Protein AF-A0A963SAZ4-F1 (afdb_monomer_lite)

Radius of gyration: 46.98 Å; chains: 1; bounding box: 91×66×140 Å

Secondary structure (DSSP, 8-state):
------------------------------------------THHHHHHHHHHHHHHHHHHHHHHHHHHHHHHTT---BTTB---HHHHHHHHHHHHHHHHHHHHHHHHHHHHHHH-TT--HHHHHHHHHHHHHHHHHHHHHHHHHHTT---HHHHHHHHHHHHHHHHHHHHHHHHHHHHHHHHHHT-S-TT-EEEEE-TTS-EEEEEEEEE-SSEEEEEETT--EEEEEGGGGT--

Structure (mmCIF, N/CA/C/O backbone):
data_AF-A0A963SAZ4-F1
#
_entry.id   AF-A0A963SAZ4-F1
#
loop_
_atom_site.group_PDB
_atom_site.id
_atom_site.type_symbol
_atom_site.label_atom_id
_atom_site.label_alt_id
_atom_site.label_comp_id
_atom_site.label_asym_id
_atom_site.label_entity_id
_atom_site.label_seq_id
_atom_site.pdbx_PDB_ins_code
_atom_site.Cartn_x
_atom_site.Cartn_y
_atom_site.Cartn_z
_atom_site.occupancy
_atom_site.B_iso_or_equiv
_atom_site.auth_seq_id
_atom_site.auth_comp_id
_atom_site.auth_asym_id
_atom_site.auth_atom_id
_atom_site.pdbx_PDB_model_num
ATOM 1 N N . MET A 1 1 ? 64.358 -54.069 -28.841 1.00 47.09 1 MET A N 1
ATOM 2 C CA . MET A 1 1 ? 63.317 -53.966 -29.883 1.00 47.09 1 MET A CA 1
ATOM 3 C C . MET A 1 1 ? 63.668 -52.746 -30.737 1.00 47.09 1 MET A C 1
ATOM 5 O O . MET A 1 1 ? 63.180 -51.672 -30.444 1.00 47.09 1 MET A O 1
ATOM 9 N N . THR A 1 2 ? 64.732 -52.710 -31.548 1.00 40.28 2 THR A N 1
ATOM 10 C CA . THR A 1 2 ? 65.017 -53.448 -32.803 1.00 40.28 2 THR A CA 1
ATOM 11 C C . THR A 1 2 ? 63.857 -53.400 -33.809 1.00 40.28 2 THR A C 1
ATOM 13 O O . THR A 1 2 ? 62.878 -54.122 -33.651 1.00 40.28 2 THR A O 1
ATOM 16 N N . THR A 1 3 ? 64.027 -52.516 -34.804 1.00 54.84 3 THR A N 1
ATOM 17 C CA . THR A 1 3 ? 63.457 -52.432 -36.178 1.00 54.84 3 THR A CA 1
ATOM 18 C C . THR A 1 3 ? 63.506 -53.792 -36.920 1.00 54.84 3 THR A C 1
ATOM 20 O O . THR A 1 3 ? 64.166 -54.679 -36.367 1.00 54.84 3 THR A O 1
ATOM 23 N N . PRO A 1 4 ? 62.900 -54.041 -38.123 1.00 57.84 4 PRO A N 1
ATOM 24 C CA . PRO A 1 4 ? 62.828 -53.205 -39.361 1.00 57.84 4 PRO A CA 1
ATOM 25 C C . PRO A 1 4 ? 61.492 -53.349 -40.173 1.00 57.84 4 PRO A C 1
ATOM 27 O O . PRO A 1 4 ? 60.548 -53.929 -39.653 1.00 57.84 4 PRO A O 1
ATOM 30 N N . THR A 1 5 ? 61.227 -52.736 -41.351 1.00 42.78 5 THR A N 1
ATOM 31 C CA . THR A 1 5 ? 61.651 -53.172 -42.717 1.00 42.78 5 THR A CA 1
ATOM 32 C C . THR A 1 5 ? 60.998 -52.292 -43.834 1.00 42.78 5 THR A C 1
ATOM 34 O O . THR A 1 5 ? 59.789 -52.348 -44.018 1.00 42.78 5 THR A O 1
ATOM 37 N N . THR A 1 6 ? 61.764 -51.384 -44.471 1.00 52.12 6 THR A N 1
ATOM 38 C CA . THR A 1 6 ? 62.226 -51.250 -45.905 1.00 52.12 6 THR A CA 1
ATOM 39 C C . THR A 1 6 ? 61.482 -52.056 -47.034 1.00 52.12 6 THR A C 1
ATOM 41 O O . THR A 1 6 ? 60.944 -53.104 -46.708 1.00 52.12 6 THR A O 1
ATOM 44 N N . PRO A 1 7 ? 61.628 -51.808 -48.375 1.00 58.62 7 PRO A N 1
ATOM 45 C CA . PRO A 1 7 ? 61.302 -50.652 -49.267 1.00 58.62 7 PRO A CA 1
ATOM 46 C C . PRO A 1 7 ? 60.705 -51.012 -50.696 1.00 58.62 7 PRO A C 1
ATOM 48 O O . PRO A 1 7 ? 60.708 -52.177 -51.065 1.00 58.62 7 PRO A O 1
ATOM 51 N N . ALA A 1 8 ? 60.336 -49.987 -51.513 1.00 37.91 8 ALA A N 1
ATOM 52 C CA . ALA A 1 8 ? 60.405 -49.805 -53.015 1.00 37.91 8 ALA A CA 1
ATOM 53 C C . ALA A 1 8 ? 59.849 -50.888 -54.019 1.00 37.91 8 ALA A C 1
ATOM 55 O O . ALA A 1 8 ? 59.432 -51.936 -53.540 1.00 37.91 8 ALA A O 1
ATOM 56 N N . PRO A 1 9 ? 59.862 -50.749 -55.391 1.00 55.75 9 PRO A N 1
ATOM 57 C CA . PRO A 1 9 ? 60.123 -49.625 -56.342 1.00 55.75 9 PRO A CA 1
ATOM 58 C C . PRO A 1 9 ? 59.176 -49.517 -57.611 1.00 55.75 9 PRO A C 1
ATOM 60 O O . PRO A 1 9 ? 58.263 -50.309 -57.795 1.00 55.75 9 PRO A O 1
ATOM 63 N N . GLU A 1 10 ? 59.483 -48.539 -58.494 1.00 39.69 10 GLU A N 1
ATOM 64 C CA . GLU A 1 10 ? 59.495 -48.541 -59.996 1.00 39.69 10 GLU A CA 1
ATOM 65 C C . GLU A 1 10 ? 58.257 -48.476 -60.950 1.00 39.69 10 GLU A C 1
ATOM 67 O O . GLU A 1 10 ? 57.459 -49.395 -61.058 1.00 39.69 10 GLU A O 1
ATOM 72 N N . ALA A 1 11 ? 58.273 -47.396 -61.765 1.00 34.91 11 ALA A N 1
ATOM 73 C CA . ALA A 1 11 ? 58.298 -47.295 -63.249 1.00 34.91 11 ALA A CA 1
ATOM 74 C C . ALA A 1 11 ? 57.131 -47.718 -64.183 1.00 34.91 11 ALA A C 1
ATOM 76 O O . ALA A 1 11 ? 56.760 -48.881 -64.259 1.00 34.91 11 ALA A O 1
ATOM 77 N N . ALA A 1 12 ? 56.705 -46.754 -65.02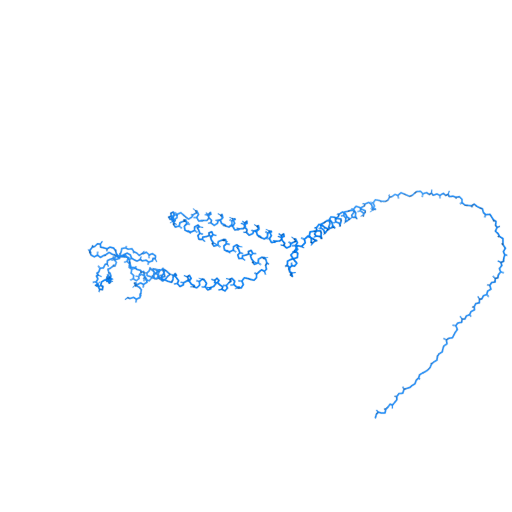8 1.00 39.31 12 ALA A N 1
ATOM 78 C CA . ALA A 1 12 ? 56.595 -46.775 -66.514 1.00 39.31 12 ALA A CA 1
ATOM 79 C C . ALA A 1 12 ? 55.782 -45.521 -66.954 1.00 39.31 12 ALA A C 1
ATOM 81 O O . ALA A 1 12 ? 54.701 -45.305 -66.421 1.00 39.31 12 ALA A O 1
ATOM 82 N N . SER A 1 13 ? 56.239 -44.533 -67.738 1.00 34.50 13 SER A N 1
ATOM 83 C CA . SER A 1 13 ? 56.888 -44.481 -69.067 1.00 34.50 13 SER A CA 1
ATOM 84 C C . SER A 1 13 ? 55.965 -44.842 -70.243 1.00 34.50 13 SER A C 1
ATOM 86 O O . SER A 1 13 ? 55.516 -45.977 -70.337 1.00 34.50 13 SER A O 1
ATOM 88 N N . GLY A 1 14 ? 55.781 -43.880 -71.163 1.00 33.53 14 GLY A N 1
ATOM 89 C CA . GLY A 1 14 ? 55.116 -43.988 -72.478 1.00 33.53 14 GLY A CA 1
ATOM 90 C C . GLY A 1 14 ? 54.009 -42.929 -72.630 1.00 33.53 14 GLY A C 1
ATOM 91 O O . GLY A 1 14 ? 53.162 -42.826 -71.758 1.00 33.53 14 GLY A O 1
ATOM 92 N N . GLU A 1 15 ? 53.924 -42.066 -73.643 1.00 38.88 15 GLU A N 1
ATOM 93 C CA . GLU A 1 15 ? 54.583 -42.005 -74.947 1.00 38.88 15 GLU A CA 1
ATOM 94 C C . GLU A 1 15 ? 54.324 -40.596 -75.542 1.00 38.88 15 GLU A C 1
ATOM 96 O O . GLU A 1 15 ? 53.227 -40.051 -75.409 1.00 38.88 15 GLU A O 1
ATOM 101 N N . GLN A 1 16 ? 55.345 -39.982 -76.147 1.00 39.91 16 GLN A N 1
ATOM 102 C CA . GLN A 1 16 ? 55.233 -38.807 -77.027 1.00 39.91 16 GLN A CA 1
ATOM 103 C C . GLN A 1 16 ? 55.136 -39.265 -78.495 1.00 39.91 16 GLN A C 1
ATOM 105 O O . GLN A 1 16 ? 55.414 -40.425 -78.775 1.00 39.91 16 GLN A O 1
ATOM 110 N N . LEU A 1 17 ? 54.904 -38.291 -79.395 1.00 38.62 17 LEU A N 1
ATOM 111 C CA . LEU A 1 17 ? 55.016 -38.285 -80.872 1.00 38.62 17 LEU A CA 1
ATOM 112 C C . LEU A 1 17 ? 53.652 -38.412 -81.597 1.00 38.62 17 LEU A C 1
ATOM 114 O O . LEU A 1 17 ? 52.814 -39.205 -81.207 1.00 38.62 17 LEU A O 1
ATOM 118 N N . HIS A 1 18 ? 53.312 -37.626 -82.627 1.00 37.19 18 HIS A N 1
ATOM 119 C CA . HIS A 1 18 ? 54.153 -37.076 -83.692 1.00 37.19 18 HIS A CA 1
ATOM 120 C C . HIS A 1 18 ? 53.628 -35.755 -84.289 1.00 37.19 18 HIS A C 1
ATOM 122 O O . HIS A 1 18 ? 52.427 -35.513 -84.382 1.00 37.19 18 HIS A O 1
ATOM 128 N N . ALA A 1 19 ? 54.586 -34.956 -84.764 1.00 36.12 19 ALA A N 1
ATOM 129 C CA . ALA A 1 19 ? 54.438 -33.834 -85.682 1.00 36.12 19 ALA A CA 1
ATOM 130 C C . ALA A 1 19 ? 54.403 -34.281 -87.160 1.00 36.12 19 ALA A C 1
ATOM 132 O O . ALA A 1 19 ? 54.957 -35.326 -87.503 1.00 36.12 19 ALA A O 1
ATOM 133 N N . GLY A 1 20 ? 53.837 -33.424 -88.014 1.00 34.16 20 GLY A N 1
ATOM 134 C CA . GLY A 1 20 ? 53.815 -33.492 -89.483 1.00 34.16 20 GLY A CA 1
ATOM 135 C C . GLY A 1 20 ? 52.463 -32.955 -89.973 1.00 34.16 20 GLY A C 1
ATOM 136 O O . GLY A 1 20 ? 51.440 -33.344 -89.436 1.00 34.16 20 GLY A O 1
ATOM 137 N N . ASP A 1 21 ? 52.324 -32.034 -90.917 1.00 37.12 21 ASP A N 1
ATOM 138 C CA . ASP A 1 21 ? 53.234 -31.567 -91.949 1.00 37.12 21 ASP A CA 1
ATOM 139 C C . ASP A 1 21 ? 52.743 -30.195 -92.460 1.00 37.12 21 ASP A C 1
ATOM 141 O O . ASP A 1 21 ? 51.597 -29.793 -92.240 1.00 37.12 21 ASP A O 1
ATOM 145 N N . THR A 1 22 ? 53.631 -29.461 -93.117 1.00 34.94 22 THR A N 1
ATOM 146 C CA . THR A 1 22 ? 53.436 -28.082 -93.581 1.00 34.94 22 THR A CA 1
ATOM 147 C C . THR A 1 22 ? 52.853 -28.079 -94.994 1.00 34.94 22 THR A C 1
ATOM 149 O O . THR A 1 22 ? 53.453 -28.664 -95.888 1.00 34.94 22 THR A O 1
ATOM 152 N N . VAL A 1 23 ? 51.756 -27.354 -95.246 1.00 40.22 23 VAL A N 1
ATOM 153 C CA . VAL A 1 23 ? 51.350 -26.971 -96.613 1.00 40.22 23 VAL A CA 1
ATOM 154 C C . VAL A 1 23 ? 50.920 -25.503 -96.639 1.00 40.22 23 VAL A C 1
ATOM 156 O O . VAL A 1 23 ? 49.977 -25.084 -95.974 1.00 40.22 23 VAL A O 1
ATOM 159 N N . THR A 1 24 ? 51.655 -24.714 -97.416 1.00 35.72 24 THR A N 1
ATOM 160 C CA . THR A 1 24 ? 51.358 -23.332 -97.817 1.00 35.72 24 THR A CA 1
ATOM 161 C C . THR A 1 24 ? 50.343 -23.323 -98.971 1.00 35.72 24 THR A C 1
ATOM 163 O O . THR A 1 24 ? 50.447 -24.197 -99.827 1.00 35.72 24 THR A O 1
ATOM 166 N N . LEU A 1 25 ? 49.424 -22.336 -99.033 1.00 34.00 25 LEU A N 1
ATOM 167 C CA . LEU A 1 25 ? 49.160 -21.438 -100.191 1.00 34.00 25 LEU A CA 1
ATOM 168 C C . LEU A 1 25 ? 47.790 -20.694 -100.122 1.00 34.00 25 LEU A C 1
ATOM 170 O O . LEU A 1 25 ? 46.740 -21.320 -100.139 1.00 34.00 25 LEU A O 1
ATOM 174 N N . VAL A 1 26 ? 47.875 -19.349 -100.183 1.00 38.34 26 VAL A N 1
ATOM 175 C CA . VAL A 1 26 ? 46.987 -18.348 -100.848 1.00 38.34 26 VAL A CA 1
ATOM 176 C C . VAL A 1 26 ? 45.568 -18.041 -100.283 1.00 38.34 26 VAL A C 1
ATOM 178 O O . VAL A 1 26 ? 44.769 -18.950 -100.093 1.00 38.34 26 VAL A O 1
ATOM 181 N N . PRO A 1 27 ? 45.185 -16.747 -100.114 1.00 48.34 27 PRO A N 1
ATOM 182 C CA . PRO A 1 27 ? 43.807 -16.306 -99.833 1.00 48.34 27 PRO A CA 1
ATOM 183 C C . PRO A 1 27 ? 43.088 -15.791 -101.100 1.00 48.34 27 PRO A C 1
ATOM 185 O O . PRO A 1 27 ? 43.731 -15.102 -101.884 1.00 48.34 27 PRO A O 1
ATOM 188 N N . THR A 1 28 ? 41.778 -16.036 -101.299 1.00 32.78 28 THR A N 1
ATOM 189 C CA . THR A 1 28 ? 40.857 -15.225 -102.158 1.00 32.78 28 THR A CA 1
ATOM 190 C C . THR A 1 28 ? 39.375 -15.641 -101.976 1.00 32.78 28 THR A C 1
ATOM 192 O O . THR A 1 28 ? 39.077 -16.827 -102.053 1.00 32.78 28 THR A O 1
ATOM 195 N N . GLY A 1 29 ? 38.460 -14.657 -101.848 1.00 34.50 29 GLY A N 1
ATOM 196 C CA . GLY A 1 29 ? 36.994 -14.754 -102.079 1.00 34.50 29 GLY A CA 1
ATOM 197 C C . GLY A 1 29 ? 36.144 -14.837 -100.796 1.00 34.50 29 GLY A C 1
ATOM 198 O O . GLY A 1 29 ? 36.180 -15.861 -100.132 1.00 34.50 29 GLY A O 1
ATOM 199 N N . THR A 1 30 ? 35.544 -13.769 -100.249 1.00 30.78 30 THR A N 1
ATOM 200 C CA . THR A 1 30 ? 34.380 -12.938 -100.666 1.00 30.78 30 THR A CA 1
ATOM 201 C C . THR A 1 30 ? 32.999 -13.568 -100.377 1.00 30.78 30 THR A C 1
ATOM 203 O O . THR A 1 30 ? 32.677 -14.626 -100.899 1.00 30.78 30 THR A O 1
ATOM 206 N N . GLU A 1 31 ? 32.198 -12.811 -99.605 1.00 34.88 31 GLU A N 1
ATOM 207 C CA . GLU A 1 31 ? 30.725 -12.815 -99.432 1.00 34.88 31 GLU A CA 1
ATOM 208 C C . GLU A 1 31 ? 30.022 -13.857 -98.531 1.00 34.88 31 GLU A C 1
ATOM 210 O O . GLU A 1 31 ? 29.888 -15.029 -98.858 1.00 34.88 31 GLU A O 1
ATOM 215 N N . SER A 1 32 ? 29.415 -13.363 -97.439 1.00 36.56 32 SER A N 1
ATOM 216 C CA . SER A 1 32 ? 28.204 -13.943 -96.833 1.00 36.56 32 SER A CA 1
ATOM 217 C C . SER A 1 32 ? 27.354 -12.831 -96.204 1.00 36.56 32 SER A C 1
ATOM 219 O O . SER A 1 32 ? 27.665 -12.323 -95.126 1.00 36.56 32 SER A O 1
ATOM 221 N N . ALA A 1 33 ? 26.296 -12.434 -96.913 1.00 37.09 33 ALA A N 1
ATOM 222 C CA . ALA A 1 33 ? 25.300 -11.456 -96.488 1.00 37.09 33 ALA A CA 1
ATOM 223 C C . ALA A 1 33 ? 24.267 -12.062 -95.517 1.00 37.09 33 ALA A C 1
ATOM 225 O O . ALA A 1 33 ? 23.940 -13.245 -95.574 1.00 37.09 33 ALA A O 1
ATOM 226 N N . ALA A 1 34 ? 23.772 -11.208 -94.623 1.00 32.22 34 ALA A N 1
ATOM 227 C CA . ALA A 1 34 ? 22.877 -11.500 -93.513 1.00 32.22 34 ALA A CA 1
ATOM 228 C C . ALA A 1 34 ? 21.416 -11.771 -93.923 1.00 32.22 34 ALA A C 1
ATOM 230 O O . ALA A 1 34 ? 20.885 -11.122 -94.822 1.00 32.22 34 ALA A O 1
ATOM 231 N N . ALA A 1 35 ? 20.738 -12.635 -93.162 1.00 32.94 35 ALA A N 1
ATOM 232 C CA . ALA A 1 35 ? 19.283 -12.638 -93.013 1.00 32.94 35 ALA A CA 1
ATOM 233 C C . ALA A 1 35 ? 18.898 -13.194 -91.627 1.00 32.94 35 ALA A C 1
ATOM 235 O O . ALA A 1 35 ? 19.229 -14.329 -91.292 1.00 32.94 35 ALA A O 1
ATOM 236 N N . THR A 1 36 ? 18.194 -12.389 -90.829 1.00 35.84 36 THR A N 1
ATOM 237 C CA . THR A 1 36 ? 17.643 -12.739 -89.506 1.00 35.84 36 THR A CA 1
ATOM 238 C C . THR A 1 36 ? 16.126 -12.934 -89.617 1.00 35.84 36 THR A C 1
ATOM 240 O O . THR A 1 36 ? 15.486 -12.102 -90.261 1.00 35.84 36 THR A O 1
ATOM 243 N N . PRO A 1 37 ? 15.510 -13.921 -88.937 1.00 46.91 37 PRO A N 1
ATOM 244 C CA . PRO A 1 37 ? 14.087 -13.875 -88.612 1.00 46.91 37 PRO A CA 1
ATOM 245 C C . PRO A 1 37 ? 13.831 -13.704 -87.100 1.00 46.91 37 PRO A C 1
ATOM 247 O O . PRO A 1 37 ? 14.569 -14.202 -86.253 1.00 46.91 37 PRO A O 1
ATOM 250 N N . VAL A 1 38 ? 12.758 -12.979 -86.781 1.00 46.25 38 VAL A N 1
ATOM 251 C CA . VAL A 1 38 ? 12.212 -12.696 -85.437 1.00 46.25 38 VAL A CA 1
ATOM 252 C C . VAL A 1 38 ? 11.462 -13.924 -84.874 1.00 46.25 38 VAL A C 1
ATOM 254 O O . VAL A 1 38 ? 10.718 -14.531 -85.646 1.00 46.25 38 VAL A O 1
ATOM 257 N N . PRO A 1 39 ? 11.538 -14.263 -83.564 1.00 54.34 39 PRO A N 1
ATOM 258 C CA . PRO A 1 39 ? 10.622 -15.220 -82.938 1.00 54.34 39 PRO A CA 1
ATOM 259 C C . PRO A 1 39 ? 9.605 -14.569 -81.975 1.00 54.34 39 PRO A C 1
ATOM 261 O O . PRO A 1 39 ? 9.863 -13.549 -81.340 1.00 54.34 39 PRO A O 1
ATOM 264 N N . ALA A 1 40 ? 8.427 -15.194 -81.892 1.00 45.47 40 ALA A N 1
ATOM 265 C CA . ALA A 1 40 ? 7.276 -14.832 -81.066 1.00 45.47 40 ALA A CA 1
ATOM 266 C C . ALA A 1 40 ? 7.450 -15.219 -79.577 1.00 45.47 40 ALA A C 1
ATOM 268 O O . ALA A 1 40 ? 8.011 -16.269 -79.273 1.00 45.47 40 ALA A O 1
ATOM 269 N N . ALA A 1 41 ? 6.935 -14.386 -78.662 1.00 42.75 41 ALA A N 1
ATOM 270 C CA . ALA A 1 41 ? 7.043 -14.530 -77.202 1.00 42.75 41 ALA A CA 1
ATOM 271 C C . ALA A 1 41 ? 5.968 -15.453 -76.581 1.00 42.75 41 ALA A C 1
ATOM 273 O O . ALA A 1 41 ? 4.827 -15.488 -77.047 1.00 42.75 41 ALA A O 1
ATOM 274 N N . SER A 1 42 ? 6.325 -16.159 -75.496 1.00 38.84 42 SER A N 1
ATOM 275 C CA . SER A 1 42 ? 5.473 -17.126 -74.772 1.00 38.84 42 SER A CA 1
ATOM 276 C C . SER A 1 42 ? 4.947 -16.550 -73.434 1.00 38.84 42 SER A C 1
ATOM 278 O O . SER A 1 42 ? 5.688 -15.840 -72.759 1.00 38.84 42 SER A O 1
ATOM 280 N N . PRO A 1 43 ? 3.721 -16.871 -72.958 1.00 54.88 43 PRO A N 1
ATOM 281 C CA . PRO A 1 43 ? 3.082 -16.204 -71.802 1.00 54.88 43 PRO A CA 1
ATOM 282 C C . PRO A 1 43 ? 3.702 -16.460 -70.412 1.00 54.88 43 PRO A C 1
ATOM 284 O O . PRO A 1 43 ? 3.299 -15.820 -69.441 1.00 54.88 43 PRO A O 1
ATOM 287 N N . SER A 1 44 ? 4.642 -17.399 -70.278 1.00 54.25 44 SER A N 1
ATOM 288 C CA . SER A 1 44 ? 5.244 -17.788 -68.993 1.00 54.25 44 SER A CA 1
ATOM 289 C C . SER A 1 44 ? 6.369 -16.860 -68.520 1.00 54.25 44 SER A C 1
ATOM 291 O O . SER A 1 44 ? 6.613 -16.790 -67.318 1.00 54.25 44 SER A O 1
ATOM 293 N N . GLU A 1 45 ? 7.020 -16.114 -69.419 1.00 57.62 45 GLU A N 1
ATOM 294 C CA . GLU A 1 45 ? 8.070 -15.144 -69.056 1.00 57.62 45 GLU A CA 1
ATOM 295 C C . GLU A 1 45 ? 7.502 -13.953 -68.273 1.00 57.62 45 GLU A C 1
ATOM 297 O O . GLU A 1 45 ? 8.101 -13.512 -67.295 1.00 57.62 45 GLU A O 1
ATOM 302 N N . ASN A 1 46 ? 6.291 -13.499 -68.613 1.00 53.81 46 ASN A N 1
ATOM 303 C CA . ASN A 1 46 ? 5.658 -12.360 -67.943 1.00 53.81 46 ASN A CA 1
ATOM 304 C C . ASN A 1 46 ? 5.257 -12.650 -66.486 1.00 53.81 46 ASN A C 1
ATOM 306 O O . ASN A 1 46 ? 5.262 -11.740 -65.661 1.00 53.81 46 ASN A O 1
ATOM 310 N N . ALA A 1 47 ? 4.916 -13.896 -66.144 1.00 57.22 47 ALA A N 1
ATOM 311 C CA . ALA A 1 47 ? 4.538 -14.259 -64.774 1.00 57.22 47 ALA A CA 1
ATOM 312 C C . ALA A 1 47 ? 5.760 -14.366 -63.844 1.00 57.22 47 ALA A C 1
ATOM 314 O O . ALA A 1 47 ? 5.692 -13.962 -62.682 1.00 57.22 47 ALA A O 1
ATOM 315 N N . VAL A 1 48 ? 6.886 -14.865 -64.365 1.00 59.62 48 VAL A N 1
ATOM 316 C CA . VAL A 1 48 ? 8.156 -14.936 -63.630 1.00 59.62 48 VAL A CA 1
ATOM 317 C C . VAL A 1 48 ? 8.746 -13.533 -63.465 1.00 59.62 48 VAL A C 1
ATOM 319 O O . VAL A 1 48 ? 9.061 -13.156 -62.338 1.00 59.62 48 VAL A O 1
ATOM 322 N N . ALA A 1 49 ? 8.734 -12.714 -64.522 1.00 61.38 49 ALA A N 1
ATOM 323 C CA . ALA A 1 49 ? 9.164 -11.314 -64.474 1.00 61.38 49 ALA A CA 1
ATOM 324 C C . ALA A 1 49 ? 8.320 -10.459 -63.511 1.00 61.38 49 ALA A C 1
ATOM 326 O O . ALA A 1 49 ? 8.854 -9.614 -62.798 1.00 61.38 49 ALA A O 1
ATOM 327 N N . ALA A 1 50 ? 7.008 -10.705 -63.417 1.00 61.38 50 ALA A N 1
ATOM 328 C CA . ALA A 1 50 ? 6.158 -10.030 -62.435 1.00 61.38 50 ALA A CA 1
ATOM 329 C C . ALA A 1 50 ? 6.516 -10.423 -60.990 1.00 61.38 50 ALA A C 1
ATOM 331 O O . ALA A 1 50 ? 6.502 -9.579 -60.095 1.00 61.38 50 ALA A O 1
ATOM 332 N N . SER A 1 51 ? 6.867 -11.691 -60.751 1.00 58.12 51 SER A N 1
ATOM 333 C CA . SER A 1 51 ? 7.293 -12.158 -59.426 1.00 58.12 51 SER A CA 1
ATOM 334 C C . SER A 1 51 ? 8.685 -11.651 -59.028 1.00 58.12 51 SER A C 1
ATOM 336 O O . SER A 1 51 ? 8.921 -11.374 -57.851 1.00 58.12 51 SER A O 1
ATOM 338 N N . GLU A 1 52 ? 9.582 -11.477 -60.001 1.00 66.12 52 GLU A N 1
ATOM 339 C CA . GLU A 1 52 ? 10.901 -10.867 -59.810 1.00 66.12 52 GLU A CA 1
ATOM 340 C C . GLU A 1 52 ? 10.790 -9.363 -59.568 1.00 66.12 52 GLU A C 1
ATOM 342 O O . GLU A 1 52 ? 11.383 -8.882 -58.610 1.00 66.12 52 GLU A O 1
ATOM 347 N N . GLY A 1 53 ? 9.933 -8.649 -60.304 1.00 65.44 53 GLY A N 1
ATOM 348 C CA . GLY A 1 53 ? 9.681 -7.223 -60.072 1.00 65.44 53 GLY A CA 1
ATOM 349 C C . GLY A 1 53 ? 9.060 -6.931 -58.701 1.00 65.44 53 GLY A C 1
ATOM 350 O O . GLY A 1 53 ? 9.408 -5.946 -58.055 1.00 65.44 53 GLY A O 1
ATOM 351 N N . ILE A 1 54 ? 8.190 -7.817 -58.195 1.00 61.28 54 ILE A N 1
ATOM 352 C CA . ILE A 1 54 ? 7.665 -7.711 -56.822 1.00 61.28 54 ILE A CA 1
ATOM 353 C C . ILE A 1 54 ? 8.768 -8.013 -55.791 1.00 61.28 54 ILE A C 1
ATOM 355 O O . ILE A 1 54 ? 8.843 -7.333 -54.769 1.00 61.28 54 ILE A O 1
ATOM 359 N N . LYS A 1 55 ? 9.653 -8.989 -56.045 1.00 53.34 55 LYS A N 1
ATOM 360 C CA . LYS A 1 55 ? 10.821 -9.262 -55.184 1.00 53.34 55 LYS A CA 1
ATOM 361 C C . LYS A 1 55 ? 11.811 -8.099 -55.165 1.00 53.34 55 LYS A C 1
ATOM 363 O O . LYS A 1 55 ? 12.306 -7.765 -54.092 1.00 53.34 55 LYS A O 1
ATOM 368 N N . GLU A 1 56 ? 12.076 -7.485 -56.313 1.00 61.62 56 GLU A N 1
ATOM 369 C CA . GLU A 1 56 ? 12.956 -6.325 -56.438 1.00 61.62 56 GLU A CA 1
ATOM 370 C C . GLU A 1 56 ? 12.378 -5.124 -55.694 1.00 61.62 56 GLU A C 1
ATOM 372 O O . GLU A 1 56 ? 13.069 -4.582 -54.835 1.00 61.62 56 GLU A O 1
ATOM 377 N N . ALA A 1 57 ? 11.094 -4.803 -55.886 1.00 58.09 57 ALA A N 1
ATOM 378 C CA . ALA A 1 57 ? 10.421 -3.711 -55.177 1.00 58.09 57 ALA A CA 1
ATOM 379 C C . ALA A 1 57 ? 10.403 -3.907 -53.646 1.00 58.09 57 ALA A C 1
ATOM 381 O O . ALA A 1 57 ? 10.625 -2.964 -52.885 1.00 58.09 57 ALA A O 1
ATOM 382 N N . VAL A 1 58 ? 10.197 -5.143 -53.172 1.00 57.28 58 VAL A N 1
ATOM 383 C CA . VAL A 1 58 ? 10.259 -5.480 -51.736 1.00 57.28 58 VAL A CA 1
ATOM 384 C C . VAL A 1 58 ? 11.697 -5.402 -51.204 1.00 57.28 58 VAL A C 1
ATOM 386 O O . VAL A 1 58 ? 11.917 -4.959 -50.074 1.00 57.28 58 VAL A O 1
ATOM 389 N N . SER A 1 59 ? 12.689 -5.785 -52.013 1.00 55.09 59 SER A N 1
ATOM 390 C CA . SER A 1 59 ? 14.109 -5.689 -51.650 1.00 55.09 59 SER A CA 1
ATOM 391 C C . SER A 1 59 ? 14.626 -4.244 -51.630 1.00 55.09 59 SER A C 1
ATOM 393 O O . SER A 1 59 ? 15.451 -3.903 -50.782 1.00 55.09 59 SER A O 1
ATOM 395 N N . GLU A 1 60 ? 14.098 -3.378 -52.500 1.00 59.81 60 GLU A N 1
ATOM 396 C CA . GLU A 1 60 ? 14.382 -1.941 -52.533 1.00 59.81 60 GLU A CA 1
ATOM 397 C C . GLU A 1 60 ? 13.829 -1.248 -51.290 1.00 59.81 60 GLU A C 1
ATOM 399 O O . GLU A 1 60 ? 14.561 -0.541 -50.602 1.00 59.81 60 GLU A O 1
ATOM 404 N N . GLN A 1 61 ? 12.576 -1.536 -50.926 1.00 57.12 61 GLN A N 1
ATOM 405 C CA . GLN A 1 61 ? 11.944 -0.960 -49.739 1.00 57.12 61 GLN A CA 1
ATOM 406 C C . GLN A 1 61 ? 12.638 -1.396 -48.439 1.00 57.12 61 GLN A C 1
ATOM 408 O O . GLN A 1 61 ? 12.794 -0.592 -47.518 1.00 57.12 61 GLN A O 1
ATOM 413 N N . SER A 1 62 ? 13.125 -2.641 -48.372 1.00 56.81 62 SER A N 1
ATOM 414 C CA . SER A 1 62 ? 13.935 -3.121 -47.245 1.00 56.81 62 SER A CA 1
ATOM 415 C C . SER A 1 62 ? 15.310 -2.444 -47.171 1.00 56.81 62 SER A C 1
ATOM 417 O O . SER A 1 62 ? 15.832 -2.257 -46.073 1.00 56.81 62 SER A O 1
ATOM 419 N N . ARG A 1 63 ? 15.892 -2.050 -48.313 1.00 60.06 63 ARG A N 1
ATOM 420 C CA . ARG A 1 63 ? 17.136 -1.266 -48.371 1.00 60.06 63 ARG A CA 1
ATOM 421 C C . ARG A 1 63 ? 16.926 0.178 -47.940 1.00 60.06 63 ARG A C 1
ATOM 423 O O . ARG A 1 63 ? 17.768 0.699 -47.223 1.00 60.06 63 ARG A O 1
ATOM 430 N N . THR A 1 64 ? 15.814 0.804 -48.321 1.00 68.56 64 THR A N 1
ATOM 431 C CA . THR A 1 64 ? 15.499 2.183 -47.918 1.00 68.56 64 THR A CA 1
ATOM 432 C C . THR A 1 64 ? 15.290 2.291 -46.410 1.00 68.56 64 THR A C 1
ATOM 434 O O . THR A 1 64 ? 15.780 3.226 -45.789 1.00 68.56 64 THR A O 1
ATOM 437 N N . VAL A 1 65 ? 14.623 1.307 -45.796 1.00 66.75 65 VAL A N 1
ATOM 438 C CA . VAL A 1 65 ? 14.488 1.244 -44.332 1.00 66.75 65 VAL A CA 1
ATOM 439 C C . VAL A 1 65 ? 15.848 1.006 -43.667 1.00 66.75 65 VAL A C 1
ATOM 441 O O . VAL A 1 65 ? 16.142 1.661 -42.674 1.00 66.75 65 VAL A O 1
ATOM 444 N N . GLY A 1 66 ? 16.699 0.148 -44.244 1.00 66.00 66 GLY A N 1
ATOM 445 C CA . GLY A 1 66 ? 18.073 -0.068 -43.772 1.00 66.00 66 GLY A CA 1
ATOM 446 C C . GLY A 1 66 ? 18.942 1.193 -43.828 1.00 66.00 66 GLY A C 1
ATOM 447 O O . GLY A 1 66 ? 19.588 1.527 -42.848 1.00 66.00 66 GLY A O 1
ATOM 448 N N . GLN A 1 67 ? 18.875 1.954 -44.922 1.00 68.38 67 GLN A N 1
ATOM 449 C CA . GLN A 1 67 ? 19.630 3.203 -45.087 1.00 68.38 67 GLN A CA 1
ATOM 450 C C . GLN A 1 67 ? 19.179 4.295 -44.113 1.00 68.38 67 GLN A C 1
ATOM 452 O O . GLN A 1 67 ? 20.009 5.011 -43.569 1.00 68.38 67 GLN A O 1
ATOM 457 N N . ILE A 1 68 ? 17.874 4.389 -43.837 1.00 69.06 68 ILE A N 1
ATOM 458 C CA . ILE A 1 68 ? 17.353 5.322 -42.830 1.00 69.06 68 ILE A CA 1
ATOM 459 C C . ILE A 1 68 ? 17.844 4.931 -41.429 1.00 69.06 68 ILE A C 1
ATOM 461 O O . ILE A 1 68 ? 18.120 5.808 -40.622 1.00 69.06 68 ILE A O 1
ATOM 465 N N . ILE A 1 69 ? 17.975 3.635 -41.133 1.00 66.69 69 ILE A N 1
ATOM 466 C CA . ILE A 1 69 ? 18.517 3.151 -39.855 1.00 66.69 69 ILE A CA 1
ATOM 467 C C . ILE A 1 69 ? 20.015 3.470 -39.744 1.00 66.69 69 ILE A C 1
ATOM 469 O O . ILE A 1 69 ? 20.436 3.974 -38.706 1.00 66.69 69 ILE A O 1
ATOM 473 N N . ASP A 1 70 ? 20.784 3.262 -40.815 1.00 67.00 70 ASP A N 1
ATOM 474 C CA . ASP A 1 70 ? 22.227 3.535 -40.860 1.00 67.00 70 ASP A CA 1
ATOM 475 C C . ASP A 1 70 ? 22.541 5.044 -40.759 1.00 67.00 70 ASP A C 1
ATOM 477 O O . ASP A 1 70 ? 23.448 5.454 -40.030 1.00 67.00 70 ASP A O 1
ATOM 481 N N . ASP A 1 71 ? 21.755 5.896 -41.426 1.00 65.19 71 ASP A N 1
ATOM 482 C CA . ASP A 1 71 ? 21.903 7.355 -41.350 1.00 65.19 71 ASP A CA 1
ATOM 483 C C . ASP A 1 71 ? 21.530 7.890 -39.959 1.00 65.19 71 ASP A C 1
ATOM 485 O O . ASP A 1 71 ? 22.156 8.830 -39.460 1.00 65.19 71 ASP A O 1
ATOM 489 N N . LEU A 1 72 ? 20.544 7.273 -39.301 1.00 62.09 72 LEU A N 1
ATOM 490 C CA . LEU A 1 72 ? 20.189 7.576 -37.916 1.00 62.09 72 LEU A CA 1
ATOM 491 C C . LEU A 1 72 ? 21.307 7.153 -36.944 1.00 62.09 72 LEU A C 1
ATOM 493 O O . LEU A 1 72 ? 21.611 7.906 -36.021 1.00 62.09 72 LEU A O 1
ATOM 497 N N . ASP A 1 73 ? 21.964 6.013 -37.171 1.00 64.44 73 ASP A N 1
ATOM 498 C CA . ASP A 1 73 ? 23.084 5.526 -36.347 1.00 64.44 73 ASP A CA 1
ATOM 499 C C . ASP A 1 73 ? 24.334 6.425 -36.458 1.00 64.44 73 ASP A C 1
ATOM 501 O O . ASP A 1 73 ? 25.083 6.601 -35.498 1.00 64.44 73 ASP A O 1
ATOM 505 N N . SER A 1 74 ? 24.511 7.108 -37.596 1.00 62.41 74 SER A N 1
ATOM 506 C CA . SER A 1 74 ? 25.602 8.076 -37.800 1.00 62.41 74 SER A CA 1
ATOM 507 C C . SER A 1 74 ? 25.473 9.370 -36.977 1.00 62.41 74 SER A C 1
ATOM 509 O O . SER A 1 74 ? 26.447 10.113 -36.830 1.00 62.41 74 SER A O 1
ATOM 511 N N . LEU A 1 75 ? 24.290 9.630 -36.403 1.00 57.09 75 LEU A N 1
ATOM 512 C CA . LEU A 1 75 ? 24.018 10.752 -35.501 1.00 57.09 75 LEU A CA 1
ATOM 513 C C . LEU A 1 75 ? 24.026 10.322 -34.019 1.00 57.09 75 LEU A C 1
ATOM 515 O O . LEU A 1 75 ? 23.383 10.955 -33.178 1.00 57.09 75 LEU A O 1
ATOM 519 N N . ALA A 1 76 ? 24.746 9.245 -33.691 1.00 51.03 76 ALA A N 1
ATOM 520 C CA . ALA A 1 76 ? 25.005 8.825 -32.321 1.00 51.03 76 ALA A CA 1
ATOM 521 C C . ALA A 1 76 ? 25.912 9.847 -31.606 1.00 51.03 76 ALA A C 1
ATOM 523 O O . ALA A 1 76 ? 27.083 10.034 -31.938 1.00 51.03 76 ALA A O 1
ATOM 524 N N . LEU A 1 77 ? 25.359 10.541 -30.607 1.00 55.25 77 LEU A N 1
ATOM 525 C CA . LEU A 1 77 ? 26.135 11.364 -29.680 1.00 55.25 77 LEU A CA 1
ATOM 526 C C . LEU A 1 77 ? 26.858 10.444 -28.693 1.00 55.25 77 LEU A C 1
ATOM 528 O O . LEU A 1 77 ? 26.259 9.939 -27.745 1.00 55.25 77 LEU A O 1
ATOM 532 N N . ASP A 1 78 ? 28.149 10.245 -28.926 1.00 50.56 78 ASP A N 1
ATOM 533 C CA . ASP A 1 78 ? 29.024 9.416 -28.101 1.00 50.56 78 ASP A CA 1
ATOM 534 C C . ASP A 1 78 ? 29.238 10.062 -26.715 1.00 50.56 78 ASP A C 1
ATOM 536 O O . ASP A 1 78 ? 30.020 11.002 -26.542 1.00 50.56 78 ASP A O 1
ATOM 540 N N . VAL A 1 79 ? 28.494 9.600 -25.705 1.00 50.56 79 VAL A N 1
ATOM 541 C CA . VAL A 1 79 ? 28.714 9.947 -24.291 1.00 50.56 79 VAL A CA 1
ATOM 542 C C . VAL A 1 79 ? 29.373 8.748 -23.604 1.00 50.56 79 VAL A C 1
ATOM 544 O O . VAL A 1 79 ? 28.733 7.963 -22.903 1.00 50.56 79 VAL A O 1
ATOM 547 N N . GLY A 1 80 ? 30.684 8.595 -23.798 1.00 62.22 80 GLY A N 1
ATOM 548 C CA . GLY A 1 80 ? 31.493 7.571 -23.128 1.00 62.22 80 GLY A CA 1
ATOM 549 C C . GLY A 1 80 ? 31.493 6.213 -23.842 1.00 62.22 80 GLY A C 1
ATOM 550 O O . GLY A 1 80 ? 31.967 6.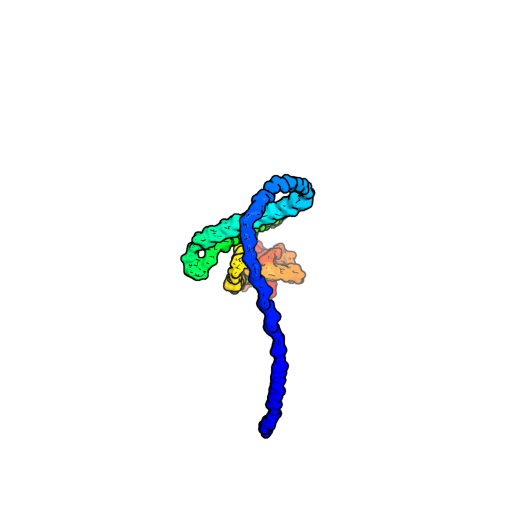120 -24.959 1.00 62.22 80 GLY A O 1
ATOM 551 N N . SER A 1 81 ? 31.062 5.136 -23.170 1.00 50.78 81 SER A N 1
ATOM 552 C CA . SER A 1 81 ? 31.013 3.763 -23.722 1.00 50.78 81 SER A CA 1
ATOM 553 C C . SER A 1 81 ? 29.592 3.276 -24.031 1.00 50.78 81 SER A C 1
ATOM 555 O O . SER A 1 81 ? 29.384 2.090 -24.292 1.00 50.78 81 SER A O 1
ATOM 557 N N . PHE A 1 82 ? 28.601 4.164 -23.944 1.00 55.38 82 PHE A N 1
ATOM 558 C CA . PHE A 1 82 ? 27.215 3.866 -24.282 1.00 55.38 82 PHE A CA 1
ATOM 559 C C . PHE A 1 82 ? 26.975 4.248 -25.741 1.00 55.38 82 PHE A C 1
ATOM 561 O O . PHE A 1 82 ? 26.729 5.411 -26.048 1.00 55.38 82 PHE A O 1
ATOM 568 N N . HIS A 1 83 ? 27.026 3.255 -26.628 1.00 58.38 83 HIS A N 1
ATOM 569 C CA . HIS A 1 83 ? 26.495 3.395 -27.980 1.00 58.38 83 HIS A CA 1
ATOM 570 C C . HIS A 1 83 ? 24.969 3.439 -27.856 1.00 58.38 83 HIS A C 1
ATOM 572 O O . HIS A 1 83 ? 24.315 2.401 -27.850 1.00 58.38 83 HIS A O 1
ATOM 578 N N . VAL A 1 84 ? 24.407 4.627 -27.636 1.00 66.75 84 VAL A N 1
ATOM 579 C CA . VAL A 1 84 ? 22.956 4.825 -27.680 1.00 66.75 84 VAL A CA 1
ATOM 580 C C . VAL A 1 84 ? 22.594 5.019 -29.140 1.00 66.75 84 VAL A C 1
ATOM 582 O O . VAL A 1 84 ? 22.755 6.111 -29.685 1.00 66.75 84 VAL A O 1
ATOM 585 N N . SER A 1 85 ? 22.134 3.944 -29.773 1.00 79.50 85 SER A N 1
ATOM 586 C CA . SER A 1 85 ? 21.608 4.029 -31.130 1.00 79.50 85 SER A CA 1
ATOM 587 C C . SER A 1 85 ? 20.301 4.828 -31.125 1.00 79.50 85 SER A C 1
ATOM 589 O O . SER A 1 85 ? 19.564 4.875 -30.131 1.00 79.50 85 SER A O 1
ATOM 591 N N . VAL A 1 86 ? 19.951 5.445 -32.254 1.00 84.56 86 VAL A N 1
ATOM 592 C CA . VAL A 1 86 ? 18.637 6.100 -32.392 1.00 84.56 86 VAL A CA 1
ATOM 593 C C . VAL A 1 86 ? 17.496 5.088 -32.236 1.00 84.56 86 VAL A C 1
ATOM 595 O O . VAL A 1 86 ? 16.408 5.442 -31.777 1.00 84.56 86 VAL A O 1
ATOM 598 N N . TRP A 1 87 ? 17.753 3.815 -32.547 1.00 84.62 87 TRP A N 1
ATOM 599 C CA . TRP A 1 87 ? 16.824 2.722 -32.284 1.00 84.62 87 TRP A CA 1
ATOM 600 C C . TRP A 1 87 ? 16.538 2.555 -30.787 1.00 84.62 87 TRP A C 1
ATOM 602 O O . TRP A 1 87 ? 15.370 2.494 -30.403 1.00 84.62 87 TRP A O 1
ATOM 612 N N . ASP A 1 88 ? 17.563 2.569 -29.933 1.00 84.81 88 ASP A N 1
ATOM 613 C CA . ASP A 1 88 ? 17.383 2.470 -28.478 1.00 84.81 88 ASP A CA 1
ATOM 614 C C . ASP A 1 88 ? 16.575 3.651 -27.939 1.00 84.81 88 ASP A C 1
ATOM 616 O O . ASP A 1 88 ? 15.654 3.472 -27.138 1.00 84.81 88 ASP A O 1
ATOM 620 N N . ALA A 1 89 ? 16.848 4.862 -28.433 1.00 87.31 89 ALA A N 1
ATOM 621 C CA . ALA A 1 89 ? 16.060 6.041 -28.086 1.00 87.31 89 ALA A CA 1
ATOM 622 C C . ALA A 1 89 ? 14.583 5.886 -28.498 1.00 87.31 89 ALA A C 1
ATOM 624 O O . ALA A 1 89 ? 13.681 6.216 -27.721 1.00 87.31 89 ALA A O 1
ATOM 625 N N . LEU A 1 90 ? 14.317 5.340 -29.689 1.00 91.00 90 LEU A N 1
ATOM 626 C CA . LEU A 1 90 ? 12.962 5.073 -30.178 1.00 91.00 90 LEU A CA 1
ATOM 627 C C . LEU A 1 90 ? 12.254 4.021 -29.315 1.00 91.00 90 LEU A C 1
ATOM 629 O O . LEU A 1 90 ? 11.104 4.234 -28.922 1.00 91.00 90 LEU A O 1
ATOM 633 N N . VAL A 1 91 ? 12.937 2.930 -28.960 1.00 91.12 91 VAL A N 1
ATOM 634 C CA . VAL A 1 91 ? 12.407 1.891 -28.065 1.00 91.12 91 VAL A CA 1
ATOM 635 C C . VAL A 1 91 ? 12.076 2.476 -26.694 1.00 91.12 91 VAL A C 1
ATOM 637 O O . VAL A 1 91 ? 10.976 2.247 -26.191 1.00 91.12 91 VAL A O 1
ATOM 640 N N . VAL A 1 92 ? 12.958 3.292 -26.111 1.00 92.00 92 VAL A N 1
ATOM 641 C CA . VAL A 1 92 ? 12.710 3.956 -24.821 1.00 92.00 92 VAL A CA 1
ATOM 642 C C . VAL A 1 92 ? 11.472 4.851 -24.890 1.00 92.00 92 VAL A C 1
ATOM 644 O O . VAL A 1 92 ? 10.592 4.752 -24.032 1.00 92.00 92 VAL A O 1
ATOM 647 N N . ILE A 1 93 ? 11.346 5.687 -25.926 1.00 94.62 93 ILE A N 1
ATOM 648 C CA . ILE A 1 93 ? 10.174 6.558 -26.120 1.00 94.62 93 ILE A CA 1
ATOM 649 C C . ILE A 1 93 ? 8.895 5.730 -26.292 1.00 94.62 93 ILE A C 1
ATOM 651 O O . ILE A 1 93 ? 7.857 6.066 -25.711 1.00 94.62 93 ILE A O 1
ATOM 655 N N . MET A 1 94 ? 8.958 4.640 -27.060 1.00 95.25 94 MET A N 1
ATOM 656 C CA . MET A 1 94 ? 7.837 3.723 -27.258 1.00 95.25 94 MET A CA 1
ATOM 657 C C . MET A 1 94 ? 7.408 3.085 -25.933 1.00 95.25 94 MET A C 1
ATOM 659 O O . MET A 1 94 ? 6.219 3.108 -25.614 1.00 95.25 94 MET A O 1
ATOM 663 N N . VAL A 1 95 ? 8.350 2.565 -25.140 1.00 95.81 95 VAL A N 1
ATOM 664 C CA . VAL A 1 95 ? 8.073 1.956 -23.829 1.00 95.81 95 VAL A CA 1
ATOM 665 C C . VAL A 1 95 ? 7.464 2.983 -22.881 1.00 95.81 95 VAL A C 1
ATOM 667 O O . VAL A 1 95 ? 6.409 2.716 -22.310 1.00 95.81 95 VAL A O 1
ATOM 670 N N . ILE A 1 96 ? 8.049 4.179 -22.767 1.00 95.44 96 ILE A N 1
ATOM 671 C CA . ILE A 1 96 ? 7.511 5.263 -21.929 1.00 95.44 96 ILE A CA 1
ATOM 672 C C . ILE A 1 96 ? 6.079 5.608 -22.352 1.00 95.44 96 ILE A C 1
ATOM 674 O O . ILE A 1 96 ? 5.189 5.703 -21.507 1.00 95.44 96 ILE A O 1
ATOM 678 N N . THR A 1 97 ? 5.829 5.747 -23.655 1.00 96.44 97 THR A N 1
ATOM 679 C CA . THR A 1 97 ? 4.492 6.046 -24.185 1.00 96.44 97 THR A CA 1
ATOM 680 C C . THR A 1 97 ? 3.508 4.928 -23.849 1.00 96.44 97 THR A C 1
ATOM 682 O O . THR A 1 97 ? 2.430 5.203 -23.322 1.00 96.44 97 THR A O 1
ATOM 685 N N . CYS A 1 98 ? 3.882 3.666 -24.071 1.00 96.50 98 CYS A N 1
ATOM 686 C CA . CYS A 1 98 ? 3.065 2.503 -23.717 1.00 96.50 98 CYS A CA 1
ATOM 687 C C . CYS A 1 98 ? 2.747 2.460 -22.218 1.00 96.50 98 CYS A C 1
ATOM 689 O O . CYS A 1 98 ? 1.596 2.246 -21.840 1.00 96.50 98 CYS A O 1
ATOM 691 N N . VAL A 1 99 ? 3.737 2.716 -21.362 1.00 97.12 99 VAL A N 1
ATOM 692 C CA . VAL A 1 99 ? 3.593 2.737 -19.900 1.00 97.12 99 VAL A CA 1
ATOM 693 C C . VAL A 1 99 ? 2.660 3.857 -19.452 1.00 97.12 99 VAL A C 1
ATOM 695 O O . VAL A 1 99 ? 1.775 3.618 -18.633 1.00 97.12 99 VAL A O 1
ATOM 698 N N . ILE A 1 100 ? 2.801 5.064 -20.006 1.00 96.25 100 ILE A N 1
ATOM 699 C CA . ILE A 1 100 ? 1.920 6.197 -19.690 1.00 96.25 100 ILE A CA 1
ATOM 700 C C . ILE A 1 100 ? 0.488 5.904 -20.150 1.00 96.25 100 ILE A C 1
ATOM 702 O O . ILE A 1 100 ? -0.457 6.134 -19.392 1.00 96.25 100 ILE A O 1
ATOM 706 N N . LEU A 1 101 ? 0.310 5.365 -21.360 1.00 97.06 101 LEU A N 1
ATOM 707 C CA . LEU A 1 101 ? -1.005 4.975 -21.876 1.00 97.06 101 LEU A CA 1
ATOM 708 C C . LEU A 1 101 ? -1.646 3.893 -21.003 1.00 97.06 101 LEU A C 1
ATOM 710 O O . LEU A 1 101 ? -2.823 4.006 -20.650 1.00 97.06 101 LEU A O 1
ATOM 714 N N . PHE A 1 102 ? -0.870 2.884 -20.604 1.00 96.38 102 PHE A N 1
ATOM 715 C CA . PHE A 1 102 ? -1.311 1.841 -19.687 1.00 96.38 102 PHE A CA 1
ATOM 716 C C . PHE A 1 102 ? -1.704 2.423 -18.327 1.00 96.38 102 PHE A C 1
ATOM 718 O O . PHE A 1 102 ? -2.815 2.173 -17.864 1.00 96.38 102 PHE A O 1
ATOM 725 N N . ALA A 1 103 ? -0.853 3.248 -17.710 1.00 95.81 103 ALA A N 1
ATOM 726 C CA . ALA A 1 103 ? -1.125 3.885 -16.422 1.00 95.81 103 ALA A CA 1
ATOM 727 C C . ALA A 1 103 ? -2.385 4.756 -16.474 1.00 95.81 103 ALA A C 1
ATOM 729 O O . ALA A 1 103 ? -3.203 4.726 -15.552 1.00 95.81 103 ALA A O 1
ATOM 730 N N . TRP A 1 104 ? -2.577 5.506 -17.561 1.00 95.75 104 TRP A N 1
ATOM 731 C CA . TRP A 1 104 ? -3.759 6.337 -17.773 1.00 95.75 104 TRP A CA 1
ATOM 732 C C . TRP A 1 104 ? -5.029 5.494 -17.925 1.00 95.75 104 TRP A C 1
ATOM 734 O O . TRP A 1 104 ? -6.032 5.762 -17.256 1.00 95.75 104 TRP A O 1
ATOM 744 N N . LEU A 1 105 ? -4.985 4.440 -18.747 1.00 96.56 105 LEU A N 1
ATOM 745 C CA . LEU A 1 105 ? -6.119 3.541 -18.965 1.00 96.56 105 LEU A CA 1
ATOM 746 C C . LEU A 1 105 ? -6.473 2.761 -17.694 1.00 96.56 105 LEU A C 1
ATOM 748 O O . LEU A 1 105 ? -7.645 2.702 -17.310 1.00 96.56 105 LEU A O 1
ATOM 752 N N . ALA A 1 106 ? -5.465 2.223 -17.010 1.00 95.31 106 ALA A N 1
ATOM 753 C CA . ALA A 1 106 ? -5.610 1.533 -15.738 1.00 95.31 106 ALA A CA 1
ATOM 754 C C . ALA A 1 106 ? -6.179 2.473 -14.673 1.00 95.31 106 ALA A C 1
ATOM 756 O O . ALA A 1 106 ? -7.151 2.113 -14.018 1.00 95.31 106 ALA A O 1
ATOM 757 N N . SER A 1 107 ? -5.670 3.705 -14.557 1.00 94.38 107 SER A N 1
ATOM 758 C CA . SER A 1 107 ? -6.203 4.705 -13.621 1.00 94.38 107 SER A CA 1
ATOM 759 C C . SER A 1 107 ? -7.664 5.024 -13.923 1.00 94.38 107 SER A C 1
ATOM 761 O O . SER A 1 107 ? -8.498 5.017 -13.021 1.00 94.38 107 SER A O 1
ATOM 763 N N . LYS A 1 108 ? -8.021 5.227 -15.196 1.00 93.94 108 LYS A N 1
ATOM 764 C CA . LYS A 1 108 ? -9.410 5.473 -15.608 1.00 93.94 108 LYS A CA 1
ATOM 765 C C . LYS A 1 108 ? -10.327 4.299 -15.252 1.00 93.94 108 LYS A C 1
ATOM 767 O O . LYS A 1 108 ? -11.423 4.520 -14.733 1.00 93.94 108 LYS A O 1
ATOM 772 N N . GLY A 1 109 ? -9.882 3.065 -15.492 1.00 93.00 109 GLY A N 1
ATOM 773 C CA . GLY A 1 109 ? -10.610 1.850 -15.116 1.00 93.00 109 GLY A CA 1
ATOM 774 C C . GLY A 1 109 ? -10.761 1.708 -13.602 1.00 93.00 109 GLY A C 1
ATOM 775 O O . GLY A 1 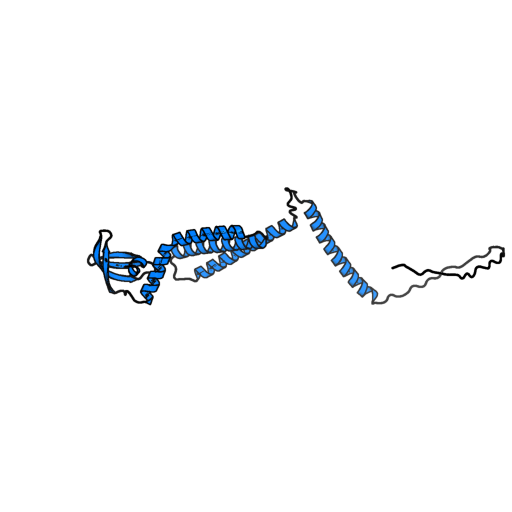109 ? -11.860 1.484 -13.099 1.00 93.00 109 GLY A O 1
ATOM 776 N N . ALA A 1 110 ? -9.678 1.931 -12.867 1.00 91.50 110 ALA A N 1
ATOM 777 C CA . ALA A 1 110 ? -9.624 1.861 -11.415 1.00 91.50 110 ALA A CA 1
ATOM 778 C C . ALA A 1 110 ? -10.565 2.896 -10.768 1.00 91.50 110 ALA A C 1
ATOM 780 O O . ALA A 1 110 ? -11.346 2.573 -9.870 1.00 91.50 110 ALA A O 1
ATOM 781 N N . HIS A 1 111 ? -10.586 4.121 -11.301 1.00 90.94 111 HIS A N 1
ATOM 782 C CA . HIS A 1 111 ? -11.528 5.165 -10.898 1.00 90.94 111 HIS A CA 1
ATOM 783 C C . HIS A 1 111 ? -12.967 4.760 -11.207 1.00 90.94 111 HIS A C 1
ATOM 785 O O . HIS A 1 111 ? -13.834 4.930 -10.353 1.00 90.94 111 HIS A O 1
ATOM 791 N N . ALA A 1 112 ? -13.237 4.197 -12.389 1.00 90.06 112 ALA A N 1
ATOM 792 C CA . ALA A 1 112 ? -14.570 3.733 -12.771 1.00 90.06 112 ALA A CA 1
ATOM 793 C C . ALA A 1 112 ? -15.102 2.643 -11.827 1.00 90.06 112 ALA A C 1
ATOM 795 O O . ALA A 1 112 ? -16.267 2.702 -11.432 1.00 90.06 112 ALA A O 1
ATOM 796 N N . VAL A 1 113 ? -14.254 1.691 -11.425 1.00 89.06 113 VAL A N 1
ATOM 797 C CA . VAL A 1 113 ? -14.594 0.666 -10.425 1.00 89.06 113 VAL A CA 1
ATOM 798 C C . VAL A 1 113 ? -14.922 1.317 -9.086 1.00 89.06 113 VAL A C 1
ATOM 800 O O . VAL A 1 113 ? -15.962 1.023 -8.501 1.00 89.06 113 VAL A O 1
ATOM 803 N N . LEU A 1 114 ? -14.097 2.261 -8.635 1.00 88.19 114 LEU A N 1
ATOM 804 C CA . LEU A 1 114 ? -14.308 2.942 -7.362 1.00 88.19 114 LEU A CA 1
ATOM 805 C C . LEU A 1 114 ? -15.602 3.774 -7.346 1.00 88.19 114 LEU A C 1
ATOM 807 O O . LEU A 1 114 ? -16.293 3.807 -6.331 1.00 88.19 114 LEU A O 1
ATOM 811 N N . ARG A 1 115 ? -16.008 4.358 -8.486 1.00 85.50 115 ARG A N 1
ATOM 812 C CA . ARG A 1 115 ? -17.304 5.059 -8.615 1.00 85.50 115 ARG A CA 1
ATOM 813 C C . ARG A 1 115 ? -18.510 4.140 -8.418 1.00 85.50 115 ARG A C 1
ATOM 815 O O . ARG A 1 115 ? -19.565 4.626 -8.022 1.00 85.50 115 ARG A O 1
ATOM 822 N N . ARG A 1 116 ? -18.381 2.841 -8.720 1.00 87.81 116 ARG A N 1
ATOM 823 C CA . ARG A 1 116 ? -19.467 1.859 -8.542 1.00 87.81 116 ARG A CA 1
ATOM 824 C C . ARG A 1 116 ? -19.689 1.495 -7.075 1.00 87.81 116 ARG A C 1
ATOM 826 O O . ARG A 1 116 ? -20.740 0.955 -6.740 1.00 87.81 116 ARG A O 1
ATOM 833 N N . ILE A 1 117 ? -18.731 1.794 -6.197 1.00 86.75 117 ILE A N 1
ATOM 834 C CA . ILE A 1 117 ? -18.849 1.537 -4.764 1.00 86.75 117 ILE A CA 1
ATOM 835 C C . ILE A 1 117 ? -19.640 2.685 -4.126 1.00 86.75 117 ILE A C 1
ATOM 837 O O . ILE A 1 117 ? -19.099 3.733 -3.790 1.00 86.75 117 ILE A O 1
ATOM 841 N N . THR A 1 118 ? -20.945 2.481 -3.942 1.00 75.12 118 THR A N 1
ATOM 842 C CA . THR A 1 118 ? -21.880 3.496 -3.417 1.00 75.12 118 THR A CA 1
ATOM 843 C C . THR A 1 118 ? -21.819 3.695 -1.900 1.00 75.12 118 THR A C 1
ATOM 845 O O . THR A 1 118 ? -22.461 4.601 -1.382 1.00 75.12 118 THR A O 1
ATOM 848 N N . LYS A 1 119 ? -21.064 2.860 -1.175 1.00 83.62 119 LYS A N 1
ATOM 849 C CA . LYS A 1 119 ? -21.017 2.848 0.299 1.00 83.62 119 LYS A CA 1
ATOM 850 C C . LYS A 1 119 ? -19.899 3.699 0.918 1.00 83.62 119 LYS A C 1
ATOM 852 O O . LYS A 1 119 ? -19.741 3.663 2.133 1.00 83.62 119 LYS A O 1
ATOM 857 N N . LEU A 1 120 ? -19.098 4.393 0.110 1.00 84.44 120 LEU A N 1
ATOM 858 C CA . LEU A 1 120 ? -17.988 5.213 0.598 1.00 84.44 120 LEU A CA 1
ATOM 859 C C . LEU A 1 120 ? -18.418 6.670 0.748 1.00 84.44 120 LEU A C 1
ATOM 861 O O . LEU A 1 120 ? -18.954 7.258 -0.193 1.00 84.44 120 LEU A O 1
ATOM 865 N N . ASP A 1 121 ? -18.099 7.264 1.896 1.00 89.19 121 ASP A N 1
ATOM 866 C CA . ASP A 1 121 ? -18.236 8.707 2.084 1.00 89.19 121 ASP A CA 1
ATOM 867 C C . ASP A 1 121 ? -17.262 9.465 1.167 1.00 89.19 121 ASP A C 1
ATOM 869 O O . ASP A 1 121 ? -16.229 8.936 0.741 1.00 89.19 121 ASP A O 1
ATOM 873 N N . ALA A 1 122 ? -17.555 10.738 0.883 1.00 88.56 122 ALA A N 1
ATOM 874 C CA . ALA A 1 122 ? -16.768 11.551 -0.049 1.00 88.56 122 ALA A CA 1
ATOM 875 C C . ALA A 1 122 ? -15.263 11.590 0.297 1.00 88.56 122 ALA A C 1
ATOM 877 O O . ALA A 1 122 ? -14.417 11.499 -0.593 1.00 88.56 122 ALA A O 1
ATOM 878 N N . SER A 1 123 ? -14.924 11.665 1.588 1.00 91.38 123 SER A N 1
ATOM 879 C CA . SER A 1 123 ? -13.537 11.673 2.071 1.00 91.38 123 SER A CA 1
ATOM 880 C C . SER A 1 123 ? -12.831 10.327 1.878 1.00 91.38 123 SER A C 1
ATOM 882 O O . SER A 1 123 ? -11.687 10.290 1.425 1.00 91.38 123 SER A O 1
ATOM 884 N N . GLN A 1 124 ? -13.516 9.218 2.166 1.00 91.00 124 GLN A N 1
ATOM 885 C CA . GLN A 1 124 ? -12.991 7.862 1.983 1.00 91.00 124 GLN A CA 1
ATOM 886 C C . GLN A 1 124 ? -12.747 7.567 0.508 1.00 91.00 124 GLN A C 1
ATOM 888 O O . GLN A 1 124 ? -11.715 7.006 0.142 1.00 91.00 124 GLN A O 1
ATOM 893 N N . ARG A 1 125 ? -13.680 7.992 -0.346 1.00 90.38 125 ARG A N 1
ATOM 894 C CA . ARG A 1 125 ? -13.557 7.843 -1.789 1.00 90.38 125 ARG A CA 1
ATOM 895 C C . ARG A 1 125 ? -12.379 8.637 -2.341 1.00 90.38 125 ARG A C 1
ATOM 897 O O . ARG A 1 125 ? -11.598 8.076 -3.099 1.00 90.38 125 ARG A O 1
ATOM 904 N N . LEU A 1 126 ? -12.208 9.894 -1.928 1.00 91.06 126 LEU A N 1
ATOM 905 C CA . LEU A 1 126 ? -11.070 10.713 -2.354 1.00 91.06 126 LEU A CA 1
ATOM 906 C C . LEU A 1 126 ? -9.729 10.092 -1.935 1.00 91.06 126 LEU A C 1
ATOM 908 O O . LEU A 1 126 ? -8.780 10.072 -2.720 1.00 91.06 126 LEU A O 1
ATOM 912 N N . LEU A 1 127 ? -9.650 9.571 -0.707 1.00 93.38 127 LEU A N 1
ATOM 913 C CA . LEU A 1 127 ? -8.455 8.886 -0.217 1.00 93.38 127 LEU A CA 1
ATOM 914 C C . LEU A 1 127 ? -8.165 7.617 -1.030 1.00 93.38 127 LEU A C 1
ATOM 916 O O . LEU A 1 127 ? -7.030 7.412 -1.456 1.00 93.38 127 LEU A O 1
ATOM 920 N N . ALA A 1 128 ? -9.187 6.801 -1.293 1.00 92.94 128 ALA A N 1
ATOM 921 C CA . ALA A 1 128 ? -9.059 5.595 -2.103 1.00 92.94 128 ALA A CA 1
ATOM 922 C C . ALA A 1 128 ? -8.657 5.910 -3.556 1.00 92.94 128 ALA A C 1
ATOM 924 O O . ALA A 1 128 ? -7.770 5.248 -4.087 1.00 92.94 128 ALA A O 1
ATOM 925 N N . GLU A 1 129 ? -9.231 6.949 -4.179 1.00 92.12 129 GLU A N 1
ATOM 926 C CA . GLU A 1 129 ? -8.867 7.397 -5.535 1.00 92.12 129 GLU A CA 1
ATOM 927 C C . GLU A 1 129 ? -7.384 7.800 -5.594 1.00 92.12 129 GLU A C 1
ATOM 929 O O . GLU A 1 129 ? -6.664 7.387 -6.508 1.00 92.12 129 GLU A O 1
ATOM 934 N N . LYS A 1 130 ? -6.892 8.544 -4.594 1.00 94.31 130 LYS A N 1
ATOM 935 C CA . LYS A 1 130 ? -5.476 8.937 -4.496 1.00 94.31 130 LYS A CA 1
ATOM 936 C C . LYS A 1 130 ? -4.549 7.737 -4.305 1.00 94.31 130 LYS A C 1
ATOM 938 O O . LYS A 1 130 ? -3.584 7.611 -5.054 1.00 94.31 130 LYS A O 1
ATOM 943 N N . LEU A 1 131 ? -4.841 6.855 -3.346 1.00 95.25 131 LEU A N 1
ATOM 944 C CA . LEU A 1 131 ? -4.014 5.672 -3.074 1.00 95.25 131 LEU A CA 1
ATOM 945 C C . LEU A 1 131 ? -3.939 4.739 -4.285 1.00 95.25 131 LEU A C 1
ATOM 947 O O . LEU A 1 131 ? -2.860 4.281 -4.648 1.00 95.25 131 LEU A O 1
ATOM 951 N N . LEU A 1 132 ? -5.074 4.509 -4.943 1.00 95.00 132 LEU A N 1
ATOM 952 C CA . LEU A 1 132 ? -5.156 3.660 -6.124 1.00 95.00 132 LEU A CA 1
ATOM 953 C C . LEU A 1 132 ? -4.384 4.255 -7.304 1.00 95.00 132 LEU A C 1
ATOM 955 O O . LEU A 1 132 ? -3.671 3.533 -7.990 1.00 95.00 132 LEU A O 1
ATOM 959 N N . THR A 1 133 ? -4.472 5.572 -7.506 1.00 94.12 133 THR A N 1
ATOM 960 C CA . THR A 1 133 ? -3.697 6.263 -8.548 1.00 94.12 133 THR A CA 1
ATOM 961 C C . THR A 1 133 ? -2.196 6.129 -8.290 1.00 94.12 133 THR A C 1
ATOM 963 O O . THR A 1 133 ? -1.457 5.775 -9.202 1.00 94.12 133 THR A O 1
ATOM 966 N N . ILE A 1 134 ? -1.746 6.345 -7.048 1.00 95.81 134 ILE A N 1
ATOM 967 C CA . ILE A 1 134 ? -0.334 6.175 -6.668 1.00 95.81 134 ILE A CA 1
ATOM 968 C C . ILE A 1 134 ? 0.123 4.733 -6.927 1.00 95.81 134 ILE A C 1
ATOM 970 O O . ILE A 1 134 ? 1.181 4.532 -7.515 1.00 95.81 134 ILE A O 1
ATOM 974 N N . ALA A 1 135 ? -0.683 3.737 -6.548 1.00 95.88 135 ALA A N 1
ATOM 975 C CA . ALA A 1 135 ? -0.361 2.328 -6.763 1.00 95.88 135 ALA A CA 1
ATOM 976 C C . ALA A 1 135 ? -0.264 1.964 -8.254 1.00 95.88 135 ALA A C 1
ATOM 978 O O . ALA A 1 135 ? 0.696 1.313 -8.659 1.00 95.88 135 ALA A O 1
ATOM 979 N N . VAL A 1 136 ? -1.216 2.412 -9.082 1.00 96.19 136 VAL A N 1
ATOM 980 C CA . VAL A 1 136 ? -1.202 2.169 -10.536 1.00 96.19 136 VAL A CA 1
ATOM 981 C C . VAL A 1 136 ? 0.044 2.772 -11.177 1.00 96.19 136 VAL A C 1
ATOM 983 O O . VAL A 1 136 ? 0.709 2.095 -11.955 1.00 96.19 136 VAL A O 1
ATOM 986 N N . TRP A 1 137 ? 0.385 4.015 -10.835 1.00 96.25 137 TRP A N 1
ATOM 987 C CA . TRP A 1 137 ? 1.587 4.664 -11.358 1.00 96.25 137 TRP A CA 1
ATOM 988 C C . TRP A 1 137 ? 2.869 3.982 -10.887 1.00 96.25 137 TRP A C 1
ATOM 990 O O . TRP A 1 137 ? 3.763 3.771 -11.699 1.00 96.25 137 TRP A O 1
ATOM 1000 N N . ALA A 1 138 ? 2.949 3.588 -9.614 1.00 95.19 138 ALA A N 1
ATOM 1001 C CA . ALA A 1 138 ? 4.098 2.851 -9.097 1.00 95.19 138 ALA A CA 1
ATOM 1002 C C . ALA A 1 138 ? 4.308 1.537 -9.866 1.00 95.19 138 ALA A C 1
ATOM 1004 O O . ALA A 1 138 ? 5.409 1.280 -10.342 1.00 95.19 138 ALA A O 1
ATOM 1005 N N . ILE A 1 139 ? 3.248 0.745 -10.060 1.00 95.44 139 ILE A N 1
ATOM 1006 C CA . ILE A 1 139 ? 3.312 -0.513 -10.820 1.00 95.44 139 ILE A CA 1
ATOM 1007 C C . ILE A 1 139 ? 3.684 -0.251 -12.282 1.00 95.44 139 ILE A C 1
ATOM 1009 O O . ILE A 1 139 ? 4.544 -0.940 -12.820 1.00 95.44 139 ILE A O 1
ATOM 1013 N N . ALA A 1 140 ? 3.079 0.751 -12.922 1.00 95.94 140 ALA A N 1
ATOM 1014 C CA . ALA A 1 140 ? 3.368 1.079 -14.314 1.00 95.94 140 ALA A CA 1
ATOM 1015 C C . ALA A 1 140 ? 4.835 1.493 -14.514 1.00 95.94 140 ALA A C 1
ATOM 1017 O O . ALA A 1 140 ? 5.465 1.047 -15.467 1.00 95.94 140 ALA A O 1
ATOM 1018 N N . ILE A 1 141 ? 5.399 2.286 -13.596 1.00 94.75 141 ILE A N 1
ATOM 1019 C CA . ILE A 1 141 ? 6.818 2.667 -13.623 1.00 94.75 141 ILE A CA 1
ATOM 1020 C C . ILE A 1 141 ? 7.712 1.438 -13.450 1.00 94.75 141 ILE A C 1
ATOM 1022 O O . ILE A 1 141 ? 8.643 1.269 -14.228 1.00 94.75 141 ILE A O 1
ATOM 1026 N N . LEU A 1 142 ? 7.420 0.569 -12.475 1.00 94.94 142 LEU A N 1
ATOM 1027 C CA . LEU A 1 142 ? 8.179 -0.669 -12.269 1.00 94.94 142 LEU A CA 1
ATOM 1028 C C . LEU A 1 142 ? 8.169 -1.549 -13.521 1.00 94.94 142 LEU A C 1
ATOM 1030 O O . LEU A 1 142 ? 9.225 -1.999 -13.949 1.00 94.94 142 LEU A O 1
ATOM 1034 N N . MET A 1 143 ? 7.000 -1.730 -14.142 1.00 95.12 143 MET A N 1
ATOM 1035 C CA . MET A 1 143 ? 6.891 -2.445 -15.415 1.00 95.12 143 MET A CA 1
ATOM 1036 C C . MET A 1 143 ? 7.697 -1.749 -16.512 1.00 95.12 143 MET A C 1
ATOM 1038 O O . MET A 1 143 ? 8.408 -2.413 -17.247 1.00 95.12 143 MET A O 1
ATOM 1042 N N . GLY A 1 144 ? 7.635 -0.421 -16.620 1.00 95.00 144 GLY A N 1
ATOM 1043 C CA . GLY A 1 144 ? 8.416 0.322 -17.608 1.00 95.00 144 GLY A CA 1
ATOM 1044 C C . GLY A 1 144 ? 9.923 0.124 -17.461 1.00 95.00 144 GLY A C 1
ATOM 1045 O O . GLY A 1 144 ? 10.606 -0.076 -18.456 1.00 95.00 144 GLY A O 1
ATOM 1046 N N . ILE A 1 145 ? 10.426 0.137 -16.227 1.00 93.88 145 ILE A N 1
ATOM 1047 C CA . ILE A 1 145 ? 11.839 -0.113 -15.914 1.00 93.88 145 ILE A CA 1
ATOM 1048 C C . ILE A 1 145 ? 12.226 -1.557 -16.288 1.00 93.88 145 ILE A C 1
ATOM 1050 O O . ILE A 1 145 ? 13.254 -1.757 -16.931 1.00 93.88 145 ILE A O 1
ATOM 1054 N N . ASP A 1 146 ? 11.376 -2.537 -15.967 1.00 94.06 146 ASP A N 1
ATOM 1055 C CA . ASP A 1 146 ? 11.568 -3.952 -16.329 1.00 94.06 146 ASP A CA 1
ATOM 1056 C C . ASP A 1 146 ? 11.584 -4.171 -17.852 1.00 94.06 146 ASP A C 1
ATOM 1058 O O . ASP A 1 146 ? 12.456 -4.857 -18.381 1.00 94.06 146 ASP A O 1
ATOM 1062 N N . LEU A 1 147 ? 10.675 -3.514 -18.587 1.00 93.56 147 LEU A N 1
ATOM 1063 C CA . LEU A 1 147 ? 10.618 -3.560 -20.055 1.00 93.56 147 LEU A CA 1
ATOM 1064 C C . LEU A 1 147 ? 11.880 -2.989 -20.719 1.00 93.56 147 LEU A C 1
ATOM 1066 O O . LEU A 1 147 ? 12.206 -3.382 -21.836 1.00 93.56 147 LEU A O 1
ATOM 1070 N N . LEU A 1 148 ? 12.576 -2.067 -20.051 1.00 92.81 148 LEU A N 1
ATOM 1071 C CA . LEU A 1 148 ? 13.858 -1.523 -20.505 1.00 92.81 148 LEU A CA 1
ATOM 1072 C C . LEU A 1 148 ? 15.051 -2.421 -20.137 1.00 92.81 148 LEU A C 1
ATOM 1074 O O . LEU A 1 148 ? 16.189 -2.067 -20.432 1.00 92.81 148 LEU A O 1
ATOM 1078 N N . GLY A 1 149 ? 14.813 -3.567 -19.490 1.00 89.81 149 GLY A N 1
ATOM 1079 C CA . GLY A 1 149 ? 15.857 -4.496 -19.058 1.00 89.81 149 GLY A CA 1
ATOM 1080 C C . GLY A 1 149 ? 16.677 -3.995 -17.868 1.00 89.81 149 GLY A C 1
ATOM 1081 O O . GLY A 1 149 ? 17.766 -4.509 -17.613 1.00 89.81 149 GLY A O 1
ATOM 1082 N N . ILE A 1 150 ? 16.188 -2.983 -17.145 1.00 91.94 150 ILE A N 1
ATOM 1083 C CA . ILE A 1 150 ? 16.861 -2.447 -15.962 1.00 91.94 150 ILE A CA 1
ATOM 1084 C C . ILE A 1 150 ? 16.537 -3.346 -14.766 1.00 91.94 150 ILE A C 1
ATOM 1086 O O . ILE A 1 150 ? 15.372 -3.578 -14.446 1.00 91.94 150 ILE A O 1
ATOM 1090 N N . ASP A 1 151 ? 17.575 -3.807 -14.068 1.00 93.94 151 ASP A N 1
ATOM 1091 C CA . ASP A 1 151 ? 17.422 -4.674 -12.901 1.00 93.94 151 ASP A CA 1
ATOM 1092 C C . ASP A 1 151 ? 16.642 -3.984 -11.766 1.00 93.94 151 ASP A C 1
ATOM 1094 O O . ASP A 1 151 ? 17.071 -2.987 -11.176 1.00 93.94 151 ASP A O 1
ATOM 1098 N N . LEU A 1 152 ? 15.489 -4.562 -11.428 1.00 95.12 152 LEU A N 1
ATOM 1099 C CA . LEU A 1 152 ? 14.624 -4.104 -10.346 1.00 95.12 152 LEU A CA 1
ATOM 1100 C C . LEU A 1 152 ? 15.095 -4.547 -8.957 1.00 95.12 152 LEU A C 1
ATOM 1102 O O . LEU A 1 152 ? 14.501 -4.119 -7.967 1.00 95.12 152 LEU A O 1
ATOM 1106 N N . THR A 1 153 ? 16.139 -5.370 -8.840 1.00 95.31 153 THR A N 1
ATOM 1107 C CA . THR A 1 153 ? 16.577 -5.966 -7.565 1.00 95.31 153 THR A CA 1
ATOM 1108 C C . THR A 1 153 ? 16.846 -4.912 -6.494 1.00 95.31 153 THR A C 1
ATOM 1110 O O . THR A 1 153 ? 16.341 -5.024 -5.376 1.00 95.31 153 THR A O 1
ATOM 1113 N N . ALA A 1 154 ? 17.573 -3.840 -6.823 1.00 93.38 154 ALA A N 1
ATOM 1114 C CA . ALA A 1 154 ? 17.851 -2.763 -5.869 1.00 93.38 154 ALA A CA 1
ATOM 1115 C C . ALA A 1 154 ? 16.564 -2.063 -5.395 1.00 93.38 154 ALA A C 1
ATOM 1117 O O . ALA A 1 154 ? 16.388 -1.799 -4.201 1.00 93.38 154 ALA A O 1
ATOM 1118 N N . LEU A 1 155 ? 15.632 -1.814 -6.319 1.00 94.88 155 LEU A N 1
ATOM 1119 C CA . LEU A 1 155 ? 14.340 -1.206 -6.012 1.00 94.88 155 LEU A CA 1
ATOM 1120 C C . LEU A 1 155 ? 13.452 -2.145 -5.195 1.00 94.88 155 LEU A C 1
ATOM 1122 O O . LEU A 1 155 ? 12.751 -1.680 -4.300 1.00 94.88 155 LEU A O 1
ATOM 1126 N N . ALA A 1 156 ? 13.501 -3.450 -5.459 1.00 93.56 156 ALA A N 1
ATOM 1127 C CA . ALA A 1 156 ? 12.767 -4.473 -4.727 1.00 93.56 156 ALA A CA 1
ATOM 1128 C C . ALA A 1 156 ? 13.269 -4.598 -3.283 1.00 93.56 156 ALA A C 1
ATOM 1130 O O . ALA A 1 156 ? 12.455 -4.626 -2.360 1.00 93.56 156 ALA A O 1
ATOM 1131 N N . VAL A 1 157 ? 14.589 -4.588 -3.062 1.00 96.56 157 VAL A N 1
ATOM 1132 C CA . VAL A 1 157 ? 15.184 -4.592 -1.713 1.00 96.56 157 VAL A CA 1
ATOM 1133 C C . VAL A 1 157 ? 14.780 -3.338 -0.939 1.00 96.56 157 VAL A C 1
ATOM 1135 O 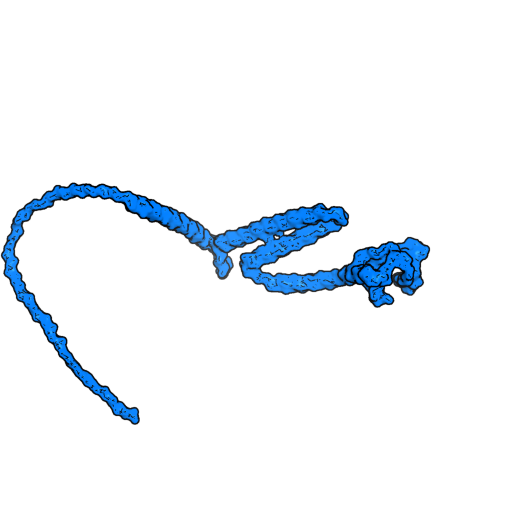O . VAL A 1 157 ? 14.304 -3.436 0.195 1.00 96.56 157 VAL A O 1
ATOM 1138 N N . PHE A 1 158 ? 14.908 -2.157 -1.553 1.00 95.62 158 PHE A N 1
ATOM 1139 C CA . PHE A 1 158 ? 14.519 -0.898 -0.914 1.00 95.62 158 PHE A CA 1
ATOM 1140 C C . PHE A 1 158 ? 13.014 -0.845 -0.622 1.00 95.62 158 PHE A C 1
ATOM 1142 O O . PHE A 1 158 ? 12.604 -0.492 0.483 1.00 95.62 158 PHE A O 1
ATOM 1149 N N . SER A 1 159 ? 12.187 -1.255 -1.586 1.00 94.94 159 SER A N 1
ATOM 1150 C CA . SER A 1 159 ? 10.729 -1.320 -1.442 1.00 94.94 159 SER A CA 1
ATOM 1151 C C . SER A 1 159 ? 10.307 -2.341 -0.385 1.00 94.94 159 SER A C 1
ATOM 1153 O O . SER A 1 159 ? 9.338 -2.103 0.332 1.00 94.94 159 SER A O 1
ATOM 1155 N N . GLY A 1 160 ? 11.055 -3.437 -0.222 1.00 96.12 160 GLY A N 1
ATOM 1156 C CA . GLY A 1 160 ? 10.888 -4.398 0.867 1.00 96.12 160 GLY A CA 1
ATOM 1157 C C . GLY A 1 160 ? 11.136 -3.763 2.236 1.00 96.12 160 GLY A C 1
ATOM 1158 O O . GLY A 1 160 ? 10.275 -3.837 3.113 1.00 96.12 160 GLY A O 1
ATOM 1159 N N . ALA A 1 161 ? 12.266 -3.071 2.410 1.00 96.88 161 ALA A N 1
ATOM 1160 C CA . ALA A 1 161 ? 12.578 -2.358 3.652 1.00 96.88 161 ALA A CA 1
ATOM 1161 C C . ALA A 1 161 ? 11.554 -1.249 3.961 1.00 96.88 161 ALA A C 1
ATOM 1163 O O . ALA A 1 161 ? 11.088 -1.120 5.094 1.00 96.88 161 ALA A O 1
ATOM 1164 N N . PHE A 1 162 ? 11.149 -0.484 2.945 1.00 96.62 162 PHE A N 1
ATOM 1165 C CA . PHE A 1 162 ? 10.111 0.538 3.066 1.00 96.62 162 PHE A CA 1
ATOM 1166 C C . PHE A 1 162 ? 8.747 -0.069 3.429 1.00 96.62 162 PHE A C 1
ATOM 1168 O O . PHE A 1 162 ? 8.051 0.440 4.308 1.00 96.62 162 PHE A O 1
ATOM 1175 N N . GLY A 1 163 ? 8.389 -1.199 2.815 1.00 96.44 163 GLY A N 1
ATOM 1176 C CA . GLY A 1 163 ? 7.180 -1.956 3.131 1.00 96.44 163 GLY A CA 1
ATOM 1177 C C . GLY A 1 163 ? 7.161 -2.456 4.576 1.00 96.44 163 GLY A C 1
ATOM 1178 O O . GLY A 1 163 ? 6.141 -2.321 5.250 1.00 96.44 163 GLY A O 1
ATOM 1179 N N . LEU A 1 164 ? 8.295 -2.946 5.090 1.00 97.12 164 LEU A N 1
ATOM 1180 C CA . LEU A 1 164 ? 8.437 -3.315 6.503 1.00 97.12 164 LEU A CA 1
ATOM 1181 C C . LEU A 1 164 ? 8.243 -2.107 7.428 1.00 97.12 164 LEU A C 1
ATOM 1183 O O . LEU A 1 164 ? 7.514 -2.209 8.412 1.00 97.12 164 LEU A O 1
ATOM 1187 N N . ALA A 1 165 ? 8.831 -0.952 7.102 1.00 97.00 165 ALA A N 1
ATOM 1188 C CA . ALA A 1 165 ? 8.665 0.273 7.887 1.00 97.00 165 ALA A CA 1
ATOM 1189 C C . ALA A 1 165 ? 7.197 0.735 7.944 1.00 97.00 165 ALA A C 1
ATOM 1191 O O . ALA A 1 165 ? 6.689 1.061 9.019 1.00 97.00 165 ALA A O 1
ATOM 1192 N N . ILE A 1 166 ? 6.487 0.700 6.810 1.00 96.69 166 ILE A N 1
ATOM 1193 C CA . ILE A 1 166 ? 5.040 0.964 6.767 1.00 96.69 166 ILE A CA 1
ATOM 1194 C C . ILE A 1 166 ? 4.279 -0.069 7.602 1.00 96.69 166 ILE A C 1
ATOM 1196 O O . ILE A 1 166 ? 3.387 0.303 8.364 1.00 96.69 166 ILE A O 1
ATOM 1200 N N . GLY A 1 167 ? 4.638 -1.350 7.495 1.00 96.06 167 GLY A N 1
ATOM 1201 C CA . GLY A 1 167 ? 4.036 -2.433 8.272 1.00 96.06 167 GLY A CA 1
ATOM 1202 C C . GLY A 1 167 ? 4.146 -2.200 9.778 1.00 96.06 167 GLY A C 1
ATOM 1203 O O . GLY A 1 167 ? 3.143 -2.285 10.486 1.00 96.06 167 GLY A O 1
ATOM 1204 N N . PHE A 1 168 ? 5.328 -1.806 10.259 1.00 96.50 168 PHE A N 1
ATOM 1205 C CA . PHE A 1 168 ? 5.527 -1.420 11.657 1.00 96.50 168 PHE A CA 1
ATOM 1206 C C . PHE A 1 168 ? 4.708 -0.181 12.044 1.00 96.50 168 PHE A C 1
ATOM 1208 O O . PHE A 1 168 ? 4.104 -0.158 13.115 1.00 96.50 168 PHE A O 1
ATOM 1215 N N . GLY A 1 169 ? 4.606 0.820 11.164 1.00 95.44 169 GLY A N 1
ATOM 1216 C CA . GLY A 1 169 ? 3.766 2.001 11.397 1.00 95.44 169 GLY A CA 1
ATOM 1217 C C . GLY A 1 169 ? 2.267 1.683 11.498 1.00 95.44 169 GLY A C 1
ATOM 1218 O O . GLY A 1 169 ? 1.552 2.301 12.286 1.00 95.44 169 GLY A O 1
ATOM 1219 N N . LEU A 1 170 ? 1.790 0.693 10.737 1.00 95.75 170 LEU A N 1
ATOM 1220 C CA . LEU A 1 170 ? 0.387 0.262 10.708 1.00 95.75 170 LEU A CA 1
ATOM 1221 C C . LEU A 1 170 ? 0.058 -0.856 11.707 1.00 95.75 170 LEU A C 1
ATOM 1223 O O . LEU A 1 170 ? -1.112 -1.230 11.827 1.00 95.75 170 LEU A O 1
ATOM 1227 N N . GLN A 1 171 ? 1.045 -1.363 12.451 1.00 95.25 171 GLN A N 1
ATOM 1228 C CA . GLN A 1 171 ? 0.904 -2.530 13.325 1.00 95.25 171 GLN A CA 1
ATOM 1229 C C . GLN A 1 171 ? -0.281 -2.406 14.294 1.00 95.25 171 GLN A C 1
ATOM 1231 O O . GLN A 1 171 ? -1.102 -3.318 14.368 1.00 95.25 171 GLN A O 1
ATOM 1236 N N . LYS A 1 172 ? -0.433 -1.263 14.982 1.00 93.25 172 LYS A N 1
ATOM 1237 C CA . LYS A 1 172 ? -1.567 -1.033 15.901 1.00 93.25 172 LYS A CA 1
ATOM 1238 C C . LYS A 1 172 ? -2.911 -0.990 15.182 1.00 93.25 172 LYS A C 1
ATOM 1240 O O . LYS A 1 172 ? -3.907 -1.508 15.676 1.00 93.25 172 LYS A O 1
ATOM 1245 N N . THR A 1 173 ? -2.981 -0.358 14.014 1.00 93.88 173 THR A N 1
ATOM 1246 C CA . THR A 1 173 ? -4.232 -0.300 13.244 1.00 93.88 173 THR A CA 1
ATOM 1247 C C . THR A 1 173 ? -4.662 -1.696 12.812 1.00 93.88 173 THR A C 1
ATOM 1249 O O . THR A 1 173 ? -5.841 -2.033 12.923 1.00 93.88 173 THR A O 1
ATOM 1252 N N . PHE A 1 174 ? -3.707 -2.520 12.379 1.00 93.62 174 PHE A N 1
ATOM 1253 C CA . PHE A 1 174 ? -3.968 -3.899 11.988 1.00 93.62 174 PHE A CA 1
ATOM 1254 C C . PHE A 1 174 ? -4.337 -4.775 13.192 1.00 93.62 174 PHE A C 1
ATOM 1256 O O . PHE A 1 174 ? -5.308 -5.522 13.118 1.00 93.62 174 PHE A O 1
ATOM 1263 N N . GLY A 1 175 ? -3.648 -4.618 14.327 1.00 94.38 175 GLY A N 1
ATOM 1264 C CA . GLY A 1 175 ? -3.991 -5.287 15.587 1.00 94.38 175 GLY A CA 1
ATOM 1265 C C . GLY A 1 175 ? -5.432 -5.007 16.019 1.00 94.38 175 GLY A C 1
ATOM 1266 O O . GLY A 1 175 ? -6.193 -5.932 16.287 1.00 94.38 175 GLY A O 1
ATOM 1267 N N . ASN A 1 176 ? -5.854 -3.742 15.965 1.00 94.06 176 ASN A N 1
ATOM 1268 C CA . ASN A 1 176 ? -7.228 -3.338 16.268 1.00 94.06 176 ASN A CA 1
ATOM 1269 C C . ASN A 1 176 ? -8.269 -3.893 15.279 1.00 94.06 176 ASN A C 1
ATOM 1271 O O . ASN A 1 176 ? -9.379 -4.246 15.681 1.00 94.06 176 ASN A O 1
ATOM 1275 N N . LEU A 1 177 ? -7.928 -3.982 13.991 1.00 94.69 177 LEU A N 1
ATOM 1276 C CA . LEU A 1 177 ? -8.795 -4.596 12.983 1.00 94.69 177 LEU A CA 1
ATOM 1277 C C . LEU A 1 177 ? -8.998 -6.089 13.265 1.00 94.69 177 LEU A C 1
ATOM 1279 O O . LEU A 1 177 ? -10.134 -6.556 13.328 1.00 94.69 177 LEU A O 1
ATOM 1283 N N . ILE A 1 178 ? -7.900 -6.826 13.451 1.00 94.00 178 ILE A N 1
ATOM 1284 C CA . ILE A 1 178 ? -7.927 -8.271 13.692 1.00 94.00 178 ILE A CA 1
ATOM 1285 C C . ILE A 1 178 ? -8.634 -8.586 15.010 1.00 94.00 178 ILE A C 1
ATOM 1287 O O . ILE A 1 178 ? -9.524 -9.432 15.021 1.00 94.00 178 ILE A O 1
ATOM 1291 N N . ALA A 1 179 ? -8.331 -7.853 16.086 1.00 92.69 179 ALA A N 1
ATOM 1292 C CA . ALA A 1 179 ? -9.041 -7.989 17.355 1.00 92.69 179 ALA A CA 1
ATOM 1293 C C . ALA A 1 179 ? -10.548 -7.746 17.181 1.00 92.69 179 ALA A C 1
ATOM 1295 O O . ALA A 1 179 ? -11.356 -8.520 17.677 1.00 92.69 179 ALA A O 1
ATOM 1296 N N . GLY A 1 180 ? -10.947 -6.733 16.404 1.00 90.44 180 GLY A N 1
ATOM 1297 C CA . GLY A 1 180 ? -12.357 -6.487 16.091 1.00 90.44 180 GLY A CA 1
ATOM 1298 C C . GLY A 1 180 ? -13.043 -7.668 15.402 1.00 90.44 180 GLY A C 1
ATOM 1299 O O . GLY A 1 180 ? -14.146 -8.046 15.790 1.00 90.44 180 GLY A O 1
ATOM 1300 N N . ILE A 1 181 ? -12.392 -8.270 14.402 1.00 91.81 181 ILE A N 1
ATOM 1301 C CA . ILE A 1 181 ? -12.915 -9.444 13.682 1.00 91.81 181 ILE A CA 1
ATOM 1302 C C . ILE A 1 181 ? -13.045 -10.648 14.622 1.00 91.81 181 ILE A C 1
ATOM 1304 O O . ILE A 1 181 ? -14.094 -11.290 14.629 1.00 91.81 181 ILE A O 1
ATOM 1308 N N . ILE A 1 182 ? -12.017 -10.926 15.431 1.00 91.44 182 ILE A N 1
ATOM 1309 C CA . ILE A 1 182 ? -12.008 -12.039 16.393 1.00 91.44 182 ILE A CA 1
ATOM 1310 C C . ILE A 1 182 ? -13.123 -11.865 17.428 1.00 91.44 182 ILE A C 1
ATOM 1312 O O . ILE A 1 182 ? -13.920 -12.778 17.617 1.00 91.44 182 ILE A O 1
ATOM 1316 N N . LEU A 1 183 ? -13.265 -10.674 18.022 1.00 89.75 183 LEU A N 1
ATOM 1317 C CA . LEU A 1 183 ? -14.328 -10.379 18.994 1.00 89.75 183 LEU A CA 1
ATOM 1318 C C . LEU A 1 183 ? -15.731 -10.628 18.417 1.00 89.75 183 LEU A C 1
ATOM 1320 O O . LEU A 1 183 ? -16.611 -11.133 19.116 1.00 89.75 183 LEU A O 1
ATOM 1324 N N . LEU A 1 184 ? -15.943 -10.289 17.140 1.00 88.06 184 LEU A N 1
ATOM 1325 C CA . LEU A 1 184 ? -17.205 -10.546 16.441 1.00 88.06 184 LEU A CA 1
ATOM 1326 C C . LEU A 1 184 ? -17.430 -12.035 16.162 1.00 88.06 184 LEU A C 1
ATOM 1328 O O . LEU A 1 184 ? -18.558 -12.514 16.292 1.00 88.06 184 LEU A O 1
ATOM 1332 N N . MET A 1 185 ? -16.379 -12.745 15.752 1.00 90.31 185 MET A N 1
ATOM 1333 C CA . MET A 1 185 ? -16.432 -14.161 15.388 1.00 90.31 185 MET A CA 1
ATOM 1334 C C . MET A 1 185 ? -16.667 -15.050 16.612 1.00 90.31 185 MET A C 1
ATOM 1336 O O . MET A 1 185 ? -17.585 -15.870 16.603 1.00 90.31 185 MET A O 1
ATOM 1340 N N . ASP A 1 186 ? -15.906 -14.822 17.681 1.00 89.75 186 ASP A N 1
ATOM 1341 C CA . ASP A 1 186 ? -15.964 -15.600 18.923 1.00 89.75 186 ASP A CA 1
ATOM 1342 C C . ASP A 1 186 ? -17.163 -15.202 19.796 1.00 89.75 186 ASP A C 1
ATOM 1344 O O . ASP A 1 186 ? -17.520 -15.895 20.749 1.00 89.75 186 ASP A O 1
ATOM 1348 N N . LYS A 1 187 ? -17.828 -14.088 19.454 1.00 84.25 187 LYS A N 1
ATOM 1349 C CA . LYS A 1 187 ? -18.906 -13.469 20.238 1.00 84.25 187 LYS A CA 1
ATOM 1350 C C . LYS A 1 187 ? -18.506 -13.213 21.696 1.00 84.25 187 LYS A C 1
ATOM 1352 O O . LYS A 1 187 ? -19.376 -13.253 22.568 1.00 84.25 187 LYS A O 1
ATOM 1357 N N . SER A 1 188 ? -17.225 -12.931 21.946 1.00 81.25 188 SER A N 1
ATOM 1358 C CA . SER A 1 188 ? -16.668 -12.713 23.289 1.00 81.25 188 SER A CA 1
ATOM 1359 C C . SER A 1 188 ? -17.325 -11.538 24.010 1.00 81.25 188 SER A C 1
ATOM 1361 O O . SER A 1 188 ? -17.428 -11.546 25.231 1.00 81.25 188 SER A O 1
ATOM 1363 N N . ILE A 1 189 ? -17.792 -10.545 23.247 1.00 83.56 189 ILE A N 1
ATOM 1364 C CA . ILE A 1 189 ? -18.555 -9.398 23.738 1.00 83.56 189 ILE A CA 1
ATOM 1365 C C . ILE A 1 189 ? -19.674 -9.046 22.754 1.00 83.56 189 ILE A C 1
ATOM 1367 O O . ILE A 1 189 ? -19.502 -9.139 21.534 1.00 83.56 189 ILE A O 1
ATOM 1371 N N . LYS A 1 190 ? -20.828 -8.618 23.265 1.00 87.38 190 LYS A N 1
ATOM 1372 C CA . LYS A 1 190 ? -21.993 -8.218 22.465 1.00 87.38 190 LYS A CA 1
ATOM 1373 C C . LYS A 1 190 ? -22.480 -6.821 22.851 1.00 87.38 190 LYS A C 1
ATOM 1375 O O . LYS A 1 190 ? -22.342 -6.404 24.001 1.00 87.38 190 LYS A O 1
ATOM 1380 N N . PRO A 1 191 ? -23.094 -6.077 21.910 1.00 90.38 191 PRO A N 1
ATOM 1381 C CA . PRO A 1 191 ? -23.846 -4.878 22.256 1.00 90.38 191 PRO A CA 1
ATOM 1382 C C . PRO A 1 191 ? -24.888 -5.193 23.332 1.00 90.38 191 PRO A C 1
ATOM 1384 O O . PRO A 1 191 ? -25.687 -6.114 23.170 1.00 90.38 191 PRO A O 1
ATOM 1387 N N . GLY A 1 192 ? -24.865 -4.425 24.417 1.00 89.12 192 GLY A N 1
ATOM 1388 C CA . GLY A 1 192 ? -25.697 -4.642 25.596 1.00 89.12 192 GLY A CA 1
ATOM 1389 C C . GLY A 1 192 ? -24.959 -5.235 26.798 1.00 89.12 192 GLY A C 1
ATOM 1390 O O . GLY A 1 192 ? -25.439 -5.047 27.917 1.00 89.12 192 GLY A O 1
ATOM 1391 N N . ASP A 1 193 ? -23.795 -5.861 26.606 1.00 90.62 193 ASP A N 1
ATOM 1392 C CA . ASP A 1 193 ? -23.003 -6.405 27.713 1.00 90.62 193 ASP A CA 1
ATOM 1393 C C . ASP A 1 193 ? -22.399 -5.273 28.556 1.00 90.62 193 ASP A C 1
ATOM 1395 O O . ASP A 1 193 ? -22.008 -4.221 28.037 1.00 90.62 193 ASP A O 1
ATOM 1399 N N . VAL A 1 194 ? -22.328 -5.488 29.872 1.00 90.19 194 VAL A N 1
ATOM 1400 C CA . VAL A 1 194 ? -21.703 -4.561 30.822 1.00 90.19 194 VAL A CA 1
ATOM 1401 C C . VAL A 1 194 ? -20.321 -5.087 31.170 1.00 90.19 194 VAL A C 1
ATOM 1403 O O . VAL A 1 194 ? -20.195 -6.194 31.690 1.00 90.19 194 VAL A O 1
ATOM 1406 N N . ILE A 1 195 ? -19.297 -4.281 30.912 1.00 87.88 195 ILE A N 1
ATOM 1407 C CA . ILE A 1 195 ? -17.903 -4.628 31.186 1.00 87.88 195 ILE A CA 1
ATOM 1408 C C . ILE A 1 195 ? -17.265 -3.613 32.135 1.00 87.88 195 ILE A C 1
ATOM 1410 O O . ILE A 1 195 ? -17.687 -2.452 32.212 1.00 87.88 195 ILE A O 1
ATOM 1414 N N . ALA A 1 196 ? -16.250 -4.063 32.871 1.00 85.69 196 ALA A N 1
ATOM 1415 C CA . ALA A 1 196 ? -15.387 -3.175 33.634 1.00 85.69 196 ALA A CA 1
ATOM 1416 C C . ALA A 1 196 ? -14.427 -2.459 32.676 1.00 85.69 196 ALA A C 1
ATOM 1418 O O . ALA A 1 196 ? -13.835 -3.070 31.789 1.00 85.69 196 ALA A O 1
ATOM 1419 N N . VAL A 1 197 ? -14.291 -1.154 32.856 1.00 79.81 197 VAL A N 1
ATOM 1420 C CA . VAL A 1 197 ? -13.460 -0.273 32.048 1.00 79.81 197 VAL A CA 1
ATOM 1421 C C . VAL A 1 197 ? -12.504 0.450 32.979 1.00 79.81 197 VAL A C 1
ATOM 1423 O O . VAL A 1 197 ? -12.947 1.114 33.916 1.00 79.81 197 VAL A O 1
ATOM 1426 N N . ALA A 1 198 ? -11.204 0.348 32.725 1.00 76.00 198 ALA A N 1
ATOM 1427 C CA . ALA A 1 198 ? -10.223 1.177 33.408 1.00 76.00 198 ALA A CA 1
ATOM 1428 C C . ALA A 1 198 ? -10.187 2.567 32.755 1.00 76.00 198 ALA A C 1
ATOM 1430 O O . ALA A 1 198 ? -9.926 2.697 31.558 1.00 76.00 198 ALA A O 1
ATOM 1431 N N . ASP A 1 199 ? -10.470 3.606 33.536 1.00 70.81 199 ASP A N 1
ATOM 1432 C CA . ASP A 1 199 ? -10.224 4.996 33.153 1.00 70.81 199 ASP A CA 1
ATOM 1433 C C . ASP A 1 199 ? -8.708 5.274 33.090 1.00 70.81 199 ASP A C 1
ATOM 1435 O O . ASP A 1 199 ? -7.908 4.614 33.755 1.00 70.81 199 ASP A O 1
ATOM 1439 N N . GLN A 1 200 ? -8.304 6.298 32.337 1.00 65.19 200 GLN A N 1
ATOM 1440 C CA . GLN A 1 200 ? -6.930 6.806 32.272 1.00 65.19 200 GLN A CA 1
ATOM 1441 C C . GLN A 1 200 ? -6.375 7.197 33.653 1.00 65.19 200 GLN A C 1
ATOM 1443 O O . GLN A 1 200 ? -5.166 7.150 33.858 1.00 65.19 200 GLN A O 1
ATOM 1448 N N . ALA A 1 201 ? -7.247 7.540 34.608 1.00 66.81 201 ALA A N 1
ATOM 1449 C CA . ALA A 1 201 ? -6.897 7.809 36.005 1.00 66.81 201 ALA A CA 1
ATOM 1450 C C . ALA A 1 201 ? -6.721 6.541 36.876 1.00 66.81 201 ALA A C 1
ATOM 1452 O O . ALA A 1 201 ? -6.514 6.657 38.082 1.00 66.81 201 ALA A O 1
ATOM 1453 N N . GLY A 1 202 ? -6.817 5.335 36.302 1.00 69.19 202 GLY A N 1
ATOM 1454 C CA . GLY A 1 202 ? -6.652 4.059 37.014 1.00 69.19 202 GLY A CA 1
ATOM 1455 C C . GLY A 1 202 ? -7.890 3.586 37.785 1.00 69.19 202 GLY A C 1
ATOM 1456 O O . GLY A 1 202 ? -7.853 2.536 38.424 1.00 69.19 202 GLY A O 1
ATOM 1457 N N . ASN A 1 203 ? -9.002 4.320 37.716 1.00 75.75 203 ASN A N 1
ATOM 1458 C CA . ASN A 1 203 ? -10.257 3.927 38.352 1.00 75.75 203 ASN A CA 1
ATOM 1459 C C . ASN A 1 203 ? -11.034 2.961 37.450 1.00 75.75 203 ASN A C 1
ATOM 1461 O O . ASN A 1 203 ? -11.252 3.241 36.273 1.00 75.75 203 ASN A O 1
ATOM 1465 N N . SER A 1 204 ? -11.483 1.834 38.003 1.00 79.56 204 SER A N 1
ATOM 1466 C CA . SER A 1 204 ? -12.346 0.890 37.284 1.00 79.56 204 SER A CA 1
ATOM 1467 C C . SER A 1 204 ? -13.807 1.325 37.395 1.00 79.56 204 SER A C 1
ATOM 1469 O O . SER A 1 204 ? -14.360 1.381 38.492 1.00 79.56 204 SER A O 1
ATOM 1471 N N . THR A 1 205 ? -14.440 1.633 36.267 1.00 83.75 205 THR A N 1
ATOM 1472 C CA . THR A 1 205 ? -15.875 1.936 36.170 1.00 83.75 205 THR A CA 1
ATOM 1473 C C . THR A 1 205 ? -16.593 0.870 35.350 1.00 83.75 205 THR A C 1
ATOM 1475 O O . THR A 1 205 ? -15.964 0.095 34.640 1.00 83.75 205 THR A O 1
ATOM 1478 N N . PHE A 1 206 ? -17.919 0.810 35.436 1.00 88.06 206 PHE A N 1
ATOM 1479 C CA . PHE A 1 206 ? -18.720 -0.097 34.616 1.00 88.06 206 PHE A CA 1
ATOM 1480 C C . PHE A 1 206 ? -19.374 0.669 33.473 1.00 88.06 206 PHE A C 1
ATOM 1482 O O . PHE A 1 206 ? -19.972 1.732 33.675 1.00 88.06 206 PHE A O 1
ATOM 1489 N N . GLY A 1 207 ? -19.290 0.102 32.274 1.00 90.88 207 GLY A N 1
ATOM 1490 C CA . GLY A 1 207 ? -19.926 0.646 31.084 1.00 90.88 207 GLY A CA 1
ATOM 1491 C C . GLY A 1 207 ? -20.597 -0.434 30.252 1.00 90.88 207 GLY A C 1
ATOM 1492 O O . GLY A 1 207 ? -20.179 -1.589 30.254 1.00 90.88 207 GLY A O 1
ATOM 1493 N N . GLN A 1 208 ? -21.653 -0.048 29.545 1.00 92.94 208 GLN A N 1
ATOM 1494 C CA . GLN A 1 208 ? -22.372 -0.917 28.623 1.00 92.94 208 GLN A CA 1
ATOM 1495 C C . GLN A 1 208 ? -21.854 -0.726 27.197 1.00 92.94 208 GLN A C 1
ATOM 1497 O O . GLN A 1 208 ? -21.698 0.409 26.733 1.00 92.94 208 GLN A O 1
ATOM 1502 N N . ILE A 1 209 ? -21.615 -1.823 26.481 1.00 92.56 209 ILE A N 1
ATOM 1503 C CA . ILE A 1 209 ? -21.202 -1.789 25.076 1.00 92.56 209 ILE A CA 1
ATOM 1504 C C . ILE A 1 209 ? -22.377 -1.323 24.216 1.00 92.56 209 ILE A C 1
ATOM 1506 O O . ILE A 1 209 ? -23.421 -1.973 24.174 1.00 92.56 209 ILE A O 1
ATOM 1510 N N . ARG A 1 210 ? -22.198 -0.226 23.473 1.00 92.44 210 ARG A N 1
ATOM 1511 C CA . ARG A 1 210 ? -23.212 0.277 22.533 1.00 92.44 210 ARG A CA 1
ATOM 1512 C C . ARG A 1 210 ? -23.008 -0.257 21.124 1.00 92.44 210 ARG A C 1
ATOM 1514 O O . ARG A 1 210 ? -23.961 -0.688 20.481 1.00 92.44 210 ARG A O 1
ATOM 1521 N N . LYS A 1 211 ? -21.777 -0.203 20.621 1.00 91.88 211 LYS A N 1
ATOM 1522 C CA . LYS A 1 211 ? -21.459 -0.622 19.253 1.00 91.88 211 LYS A CA 1
ATOM 1523 C C . LYS A 1 211 ? -20.035 -1.136 19.172 1.00 91.88 211 LYS A C 1
ATOM 1525 O O . LYS A 1 211 ? -19.116 -0.496 19.675 1.00 91.88 211 LYS A O 1
ATOM 1530 N N . ILE A 1 212 ? -19.856 -2.234 18.447 1.00 90.88 212 ILE A N 1
ATOM 1531 C CA . ILE A 1 212 ? -18.536 -2.727 18.067 1.00 90.88 212 ILE A CA 1
ATOM 1532 C C . ILE A 1 212 ? -18.210 -2.174 16.679 1.00 90.88 212 ILE A C 1
ATOM 1534 O O . ILE A 1 212 ? -18.941 -2.399 15.712 1.00 90.88 212 ILE A O 1
ATOM 1538 N N . GLY A 1 213 ? -17.158 -1.364 16.602 1.00 89.50 213 GLY A N 1
ATOM 1539 C CA . GLY A 1 213 ? -16.614 -0.849 15.355 1.00 89.50 213 GLY A CA 1
ATOM 1540 C C . GLY A 1 213 ? -15.432 -1.681 14.865 1.00 89.50 213 GLY A C 1
ATOM 1541 O O . GLY A 1 213 ? -14.890 -2.525 15.571 1.00 89.50 213 GLY A O 1
ATOM 1542 N N . ILE A 1 214 ? -14.981 -1.379 13.647 1.00 88.81 214 ILE A N 1
ATOM 1543 C CA . ILE A 1 214 ? -13.871 -2.092 12.996 1.00 88.81 214 ILE A CA 1
ATOM 1544 C C . ILE A 1 214 ? -12.552 -1.959 13.782 1.00 88.81 214 ILE A C 1
ATOM 1546 O O . ILE A 1 214 ? -11.765 -2.894 13.799 1.00 88.81 214 ILE A O 1
ATOM 1550 N N . ARG A 1 215 ? -12.315 -0.816 14.447 1.00 93.19 215 ARG A N 1
ATOM 1551 C CA . ARG A 1 215 ? -11.062 -0.522 15.179 1.00 93.19 215 ARG A CA 1
ATOM 1552 C C . ARG A 1 215 ? -11.225 -0.264 16.679 1.00 93.19 215 ARG A C 1
ATOM 1554 O O . ARG A 1 215 ? -10.232 -0.196 17.395 1.00 93.19 215 ARG A O 1
ATOM 1561 N N . ALA A 1 216 ? -12.446 0.002 17.125 1.00 93.06 216 ALA A N 1
ATOM 1562 C CA . ALA A 1 216 ? -12.730 0.371 18.503 1.00 93.06 216 ALA A CA 1
ATOM 1563 C C . ALA A 1 216 ? -14.178 0.032 18.861 1.00 93.06 216 ALA A C 1
ATOM 1565 O O . ALA A 1 216 ? -15.070 0.115 18.007 1.00 93.06 216 ALA A O 1
ATOM 1566 N N . VAL A 1 217 ? -14.408 -0.268 20.135 1.00 91.94 217 VAL A N 1
ATOM 1567 C CA . VAL A 1 217 ? -15.734 -0.461 20.725 1.00 91.94 217 VAL A CA 1
ATOM 1568 C C . VAL A 1 217 ? -16.162 0.824 21.423 1.00 91.94 217 VAL A C 1
ATOM 1570 O O . VAL A 1 217 ? -15.388 1.416 22.174 1.00 91.94 217 VAL A O 1
ATOM 1573 N N . SER A 1 218 ? -17.397 1.258 21.168 1.00 93.38 218 SER A N 1
ATOM 1574 C CA . SER A 1 218 ? -18.038 2.334 21.924 1.00 93.38 218 SER A CA 1
ATOM 1575 C C . SER A 1 218 ? -18.709 1.748 23.163 1.00 93.38 218 SER A C 1
ATOM 1577 O O . SER A 1 218 ? -19.576 0.870 23.064 1.00 93.38 218 SER A O 1
ATOM 1579 N N . ILE A 1 219 ? -18.308 2.256 24.323 1.00 91.69 219 ILE A N 1
ATOM 1580 C CA . ILE A 1 219 ? -18.841 1.887 25.631 1.00 91.69 219 ILE A CA 1
ATOM 1581 C C . ILE A 1 219 ? -19.379 3.139 26.302 1.00 91.69 219 ILE A C 1
ATOM 1583 O O . ILE A 1 219 ? -18.77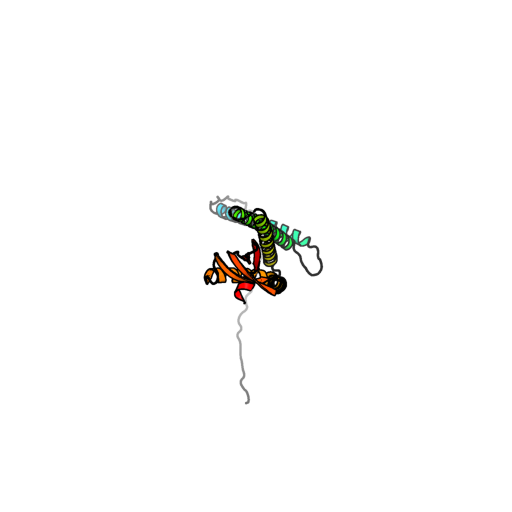5 4.205 26.235 1.00 91.69 219 ILE A O 1
ATOM 1587 N N . THR A 1 220 ? -20.532 3.028 26.949 1.00 92.38 220 THR A N 1
ATOM 1588 C CA . THR A 1 220 ? -21.130 4.133 27.703 1.00 92.38 220 THR A CA 1
ATOM 1589 C C . THR A 1 220 ? -21.204 3.806 29.168 1.00 92.38 220 THR A C 1
ATOM 1591 O O . THR A 1 220 ? -21.771 2.786 29.555 1.00 92.38 220 THR A O 1
ATOM 1594 N N . THR A 1 221 ? -20.613 4.674 29.978 1.00 90.94 221 THR A N 1
ATOM 1595 C CA . THR A 1 221 ? -20.633 4.544 31.433 1.00 90.94 221 THR A CA 1
ATOM 1596 C C . THR A 1 221 ? -21.954 5.044 32.009 1.00 90.94 221 THR A C 1
ATOM 1598 O O . THR A 1 221 ? -22.762 5.675 31.323 1.00 90.94 221 THR A O 1
ATOM 1601 N N . ARG A 1 222 ? -22.176 4.777 33.300 1.00 86.94 222 ARG A N 1
ATOM 1602 C CA . ARG A 1 222 ? -23.363 5.258 34.032 1.00 86.94 222 ARG A CA 1
ATOM 1603 C C . ARG A 1 222 ? -23.516 6.782 34.002 1.00 86.94 222 ARG A C 1
ATOM 1605 O O . ARG A 1 222 ? -24.639 7.271 34.006 1.00 86.94 222 ARG A O 1
ATOM 1612 N N . ASP A 1 223 ? -22.406 7.501 33.863 1.00 87.00 223 ASP A N 1
ATOM 1613 C CA . ASP A 1 223 ? -22.366 8.964 33.777 1.00 87.00 223 ASP A CA 1
ATOM 1614 C C . ASP A 1 223 ? -22.658 9.495 32.356 1.00 87.00 223 ASP A C 1
ATOM 1616 O O . ASP A 1 223 ? -22.362 10.647 32.051 1.00 87.00 223 ASP A O 1
ATOM 1620 N N . GLN A 1 224 ? -23.176 8.647 31.456 1.00 86.69 224 GLN A N 1
ATOM 1621 C CA . GLN A 1 224 ? -23.436 8.933 30.036 1.00 86.69 224 GLN A CA 1
ATOM 1622 C C . GLN A 1 224 ? -22.219 9.401 29.216 1.00 86.69 224 GLN A C 1
ATOM 1624 O O . GLN A 1 224 ? -22.373 9.934 28.117 1.00 86.69 224 GLN A O 1
ATOM 1629 N N . LYS A 1 225 ? -20.995 9.161 29.691 1.00 86.88 225 LYS A N 1
ATOM 1630 C CA . LYS A 1 225 ? -19.786 9.400 28.894 1.00 86.88 225 LYS A CA 1
ATOM 1631 C C . LYS A 1 225 ? -19.550 8.237 27.937 1.00 86.88 225 LYS A C 1
ATOM 1633 O O . LYS A 1 225 ? -19.611 7.074 28.338 1.00 86.88 225 LYS A O 1
ATOM 1638 N N . GLU A 1 226 ? -19.263 8.556 26.678 1.00 89.00 226 GLU A N 1
ATOM 1639 C CA . GLU A 1 226 ? -18.904 7.579 25.652 1.00 89.00 226 GLU A CA 1
ATOM 1640 C C . GLU A 1 226 ? -17.381 7.442 25.554 1.00 89.00 226 GLU A C 1
ATOM 1642 O O . GLU A 1 226 ? -16.670 8.407 25.276 1.00 89.00 226 GLU A O 1
ATOM 1647 N N . TYR A 1 227 ? -16.889 6.226 25.773 1.00 89.12 227 TYR A N 1
ATOM 1648 C CA . TYR A 1 227 ? -15.487 5.853 25.649 1.00 89.12 227 TYR A CA 1
ATOM 1649 C C . TYR A 1 227 ? -15.296 5.015 24.389 1.00 89.12 227 TYR A C 1
ATOM 1651 O O . TYR A 1 227 ? -16.047 4.072 24.140 1.00 89.12 227 TYR A O 1
ATOM 1659 N N . LEU A 1 228 ? -14.267 5.344 23.608 1.00 91.25 228 LEU A N 1
ATOM 1660 C CA . LEU A 1 228 ? -13.820 4.519 22.492 1.00 91.25 228 LEU A CA 1
ATOM 1661 C C . LEU A 1 228 ? -12.588 3.735 22.929 1.00 91.25 228 LEU A C 1
ATOM 1663 O O . LEU A 1 228 ? -11.510 4.309 23.078 1.00 91.25 228 LEU A O 1
ATOM 1667 N N . ILE A 1 229 ? -12.752 2.428 23.106 1.00 90.00 229 ILE A N 1
ATOM 1668 C CA . ILE A 1 229 ? -11.658 1.541 23.501 1.00 90.00 229 ILE A CA 1
ATOM 1669 C C . ILE A 1 229 ? -11.134 0.828 22.255 1.00 90.00 229 ILE A C 1
ATOM 1671 O O . ILE A 1 229 ? -11.935 0.214 21.545 1.00 90.00 229 ILE A O 1
ATOM 1675 N N . PRO A 1 230 ? -9.823 0.905 21.960 1.00 91.81 230 PRO A N 1
ATOM 1676 C CA . PRO A 1 230 ? -9.207 0.121 20.894 1.00 91.81 230 PRO A CA 1
ATOM 1677 C C . PRO A 1 230 ? -9.524 -1.367 21.067 1.00 91.81 230 PRO A C 1
ATOM 1679 O O . PRO A 1 230 ? -9.425 -1.893 22.175 1.00 91.81 230 PRO A O 1
ATOM 1682 N N . ASN A 1 231 ? -9.909 -2.045 19.984 1.00 92.69 231 ASN A N 1
ATOM 1683 C CA . ASN A 1 231 ? -10.311 -3.453 20.046 1.00 92.69 231 ASN A CA 1
ATOM 1684 C C . ASN A 1 231 ? -9.200 -4.350 20.619 1.00 92.69 231 ASN A C 1
ATOM 1686 O O . ASN A 1 231 ? -9.500 -5.315 21.315 1.00 92.69 231 ASN A O 1
ATOM 1690 N N . GLU A 1 232 ? -7.928 -4.019 20.363 1.00 91.62 232 GLU A N 1
ATOM 1691 C CA . GLU A 1 232 ? -6.780 -4.784 20.868 1.00 91.62 232 GLU A CA 1
ATOM 1692 C C . GLU A 1 232 ? -6.727 -4.827 22.406 1.00 91.62 232 GLU A C 1
ATOM 1694 O O . GLU A 1 232 ? -6.391 -5.859 22.980 1.00 91.62 232 GLU A O 1
ATOM 1699 N N . ASN A 1 233 ? -7.160 -3.759 23.086 1.00 89.56 233 ASN A N 1
ATOM 1700 C CA . ASN A 1 233 ? -7.158 -3.693 24.549 1.00 89.56 233 ASN A CA 1
ATOM 1701 C C . ASN A 1 233 ? -8.212 -4.607 25.193 1.00 89.56 233 ASN A C 1
ATOM 1703 O O . ASN A 1 233 ? -8.071 -4.947 26.361 1.00 89.56 233 ASN A O 1
ATOM 1707 N N . LEU A 1 234 ? -9.260 -4.989 24.456 1.00 84.81 234 LEU A N 1
ATOM 1708 C CA . LEU A 1 234 ? -10.330 -5.867 24.948 1.00 84.81 234 LEU A CA 1
ATOM 1709 C C . LEU A 1 234 ? -10.013 -7.357 24.774 1.00 84.81 234 LEU A C 1
ATOM 1711 O O . LEU A 1 234 ? -10.772 -8.197 25.242 1.00 84.81 234 LEU A O 1
ATOM 1715 N N . MET A 1 235 ? -8.939 -7.681 24.049 1.00 79.00 235 MET A N 1
ATOM 1716 C CA . MET A 1 235 ? -8.505 -9.059 23.808 1.00 79.00 235 MET A CA 1
ATOM 1717 C C . MET A 1 235 ? -7.330 -9.462 24.706 1.00 79.00 235 MET A C 1
ATOM 1719 O O . MET A 1 235 ? -7.160 -10.639 25.004 1.00 79.00 235 MET A O 1
ATOM 1723 N N . VAL A 1 236 ? -6.489 -8.499 25.093 1.00 62.72 236 VAL A N 1
ATOM 1724 C CA . VAL A 1 236 ? -5.210 -8.750 25.781 1.00 62.72 236 VAL A CA 1
ATOM 1725 C C . VAL A 1 236 ? -5.347 -8.753 27.314 1.00 62.72 236 VAL A C 1
ATOM 1727 O O . VAL A 1 236 ? -4.412 -9.161 27.998 1.00 62.72 236 VAL A O 1
ATOM 1730 N N . ASN A 1 237 ? -6.492 -8.340 27.864 1.00 42.34 237 ASN A N 1
ATOM 1731 C CA . ASN A 1 237 ? -6.721 -8.209 29.307 1.00 42.34 237 ASN A CA 1
ATOM 1732 C C . ASN A 1 237 ? -8.084 -8.762 29.722 1.00 42.34 237 ASN A C 1
ATOM 1734 O O . ASN A 1 237 ? -8.216 -9.116 30.913 1.00 42.34 237 ASN A O 1
#

pLDDT: mean 76.09, std 21.23, range [30.78, 97.12]

Sequence (237 aa):
MTTPTTPAPEAASGEQLHAGDTVTLVPTGTESAAATPVPAASPSENAVAASEGIKEAVSEQSRTVGQIIDDLDSLALDVGSFHVSVWDALVVIMVITCVILFAWLASKGAHAVLRRITKLDASQRLLAEKLLTIAVWAIAILMGIDLLGIDLTALAVFSGAFGLAIGFGLQKTFGNLIAGIILLMDKSIKPGDVIAVADQAGNSTFGQIRKIGIRAVSITTRDQ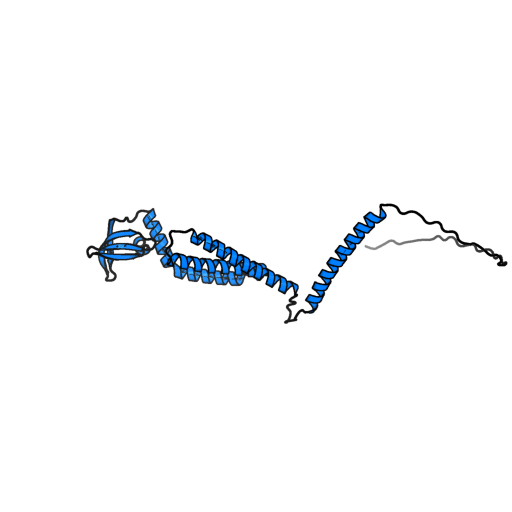KEYLIPNENLMVN

Foldseek 3Di:
DDDDDDDDDYDDDDDDDDDDDDDDDDDDDDDDDDDDDDDDDDPPVVVVVVVVVVVVVVVVVVVVVVVVQVVQQVPQPDPDPDSCGVVLVVQLVVLVVVLVVQLVVQLVVQLVVLVVPPPDDPVRSVVSSVVSSVVSNVVSVLVSCVSNVHDCVVVVVVVVVVVVVVCVVCVLVVLLQVLLVCCVVVVVDDQQDKDWDQDPVRDTFIWGFHDRDNFWTWTAGPVRDTDTHGSNVVVPD